Protein AF-A0A527ZAH8-F1 (afdb_monomer_lite)

Foldseek 3Di:
DPPCVVVCPPPPVVLVVLVVVLVPDVVSVQVSCVPPVVNDPPDDPDDLADVVLVCLQEDDDDPLVQQEFEKEWEWDDDDALDKTKIKIWGADPVGFIEIDIEIEDAQPPQVVSCVVVVNPSVVCVVVVVYDHDHHRDDDLVVVLVVVVVSVVRHNYPEYEYACPPCVVVLVVCVVVVHRYDYQHDDCVRVVVVSVVVSCCSVVSRYHD

Secondary structure (DSSP, 8-state):
--TTGGGT-S-HHHHHHHHHHHHH-HHHHHHHHHHHS-------SS-SS-HHHHHTT-----GGGSTTS-EEEEEE--SSSSPEEEEEEEEPTTS-EEEEEEEEEE-TTHHHHHHHHT--HHHHHHTTSSEEESSSS--HHHHHHHHHHHHHHS-EEEEEE-HHHHHHHHHHHHHTT--EEE---SHHHHHHHHHHHHHHHHTT-EE-

Sequence (208 aa):
VNPGLKHGFPNLDGLRSLAKEAEHRPAERHAFKQFNLNIWQAHSRTPLFDMAVYDEGRFEFELSELEDLPCFIGVDLSVNGDLTAVVAAWRHDDGRITVFPWFFVPGDDLRGRADRDGVPYEQWKADGFITAIDGPIIEPEIVEAHIRELCATNNVIEVAFDPHLARTMMQRLHNDGIPAIEMRQGPLTMAPAIGDLERTVNGRKIRH

Structure (mmCIF, N/CA/C/O backbone):
data_AF-A0A527ZAH8-F1
#
_entry.id   AF-A0A527ZAH8-F1
#
loop_
_atom_site.group_PDB
_atom_site.id
_atom_site.type_symbol
_atom_site.label_atom_id
_atom_site.label_alt_id
_atom_site.label_comp_id
_atom_site.label_asym_id
_atom_site.label_entity_id
_atom_site.label_seq_id
_atom_site.pdbx_PDB_ins_code
_atom_site.Cartn_x
_atom_site.Cartn_y
_atom_site.Cartn_z
_atom_site.occupancy
_atom_site.B_iso_or_equiv
_atom_site.auth_seq_id
_atom_site.auth_comp_id
_atom_site.auth_asym_id
_atom_site.auth_atom_id
_atom_site.pdbx_PDB_model_num
ATOM 1 N N . VAL A 1 1 ? 5.794 -15.332 -21.741 1.00 56.38 1 VAL A N 1
ATOM 2 C CA . VAL A 1 1 ? 6.168 -16.497 -22.592 1.00 56.38 1 VAL A CA 1
ATOM 3 C C . VAL A 1 1 ? 7.546 -16.238 -23.184 1.00 56.38 1 VAL A C 1
ATOM 5 O O . VAL A 1 1 ? 7.786 -15.111 -23.594 1.00 56.38 1 VAL A O 1
ATOM 8 N N . ASN A 1 2 ? 8.456 -17.222 -23.188 1.00 65.50 2 ASN A N 1
ATOM 9 C CA . ASN A 1 2 ? 9.817 -17.037 -23.710 1.00 65.50 2 ASN A CA 1
ATOM 10 C C . ASN A 1 2 ? 9.761 -16.583 -25.191 1.00 65.50 2 ASN A C 1
ATOM 12 O O . ASN A 1 2 ? 9.190 -17.302 -26.016 1.00 65.50 2 ASN A O 1
ATOM 16 N N . PRO A 1 3 ? 10.290 -15.393 -25.537 1.00 67.88 3 PRO A N 1
ATOM 17 C CA . PRO A 1 3 ? 10.038 -14.747 -26.828 1.00 67.88 3 PRO A CA 1
ATOM 18 C C . PRO A 1 3 ? 10.627 -15.503 -28.025 1.00 67.88 3 PRO A C 1
ATOM 20 O O . PRO A 1 3 ? 10.181 -15.285 -29.152 1.00 67.88 3 PRO A O 1
ATOM 23 N N . GLY A 1 4 ? 11.576 -16.415 -27.803 1.00 76.69 4 GLY A N 1
ATOM 24 C CA . GLY A 1 4 ? 12.111 -17.277 -28.855 1.00 76.69 4 GLY A CA 1
ATOM 25 C C . GLY A 1 4 ? 11.232 -18.492 -29.184 1.00 76.69 4 GLY A C 1
ATOM 26 O O . GLY A 1 4 ? 11.437 -19.110 -30.229 1.00 76.69 4 GLY A O 1
ATOM 27 N N . LEU A 1 5 ? 10.249 -18.854 -28.343 1.00 78.38 5 LEU A N 1
ATOM 28 C CA . LEU A 1 5 ? 9.466 -20.092 -28.520 1.00 78.38 5 LEU A CA 1
ATOM 29 C C . LEU A 1 5 ? 8.712 -20.115 -29.852 1.00 78.38 5 LEU A C 1
ATOM 31 O O . LEU A 1 5 ? 8.664 -21.144 -30.520 1.00 78.38 5 LEU A O 1
ATOM 35 N N . LYS A 1 6 ? 8.200 -18.957 -30.282 1.00 78.81 6 LYS A N 1
ATOM 36 C CA . LYS A 1 6 ? 7.578 -18.764 -31.605 1.00 78.81 6 LYS A CA 1
ATOM 37 C C . LYS A 1 6 ? 8.535 -19.014 -32.780 1.00 78.81 6 LYS A C 1
ATOM 39 O O . LYS A 1 6 ? 8.087 -19.195 -33.905 1.00 78.81 6 LYS A O 1
ATOM 44 N N . HIS A 1 7 ? 9.839 -19.014 -32.522 1.00 83.75 7 HIS A N 1
ATOM 45 C CA . HIS A 1 7 ? 10.907 -19.264 -33.485 1.00 83.75 7 HIS A CA 1
ATOM 46 C C . HIS A 1 7 ? 11.580 -20.633 -33.267 1.00 83.75 7 HIS A C 1
ATOM 48 O O . HIS A 1 7 ? 12.606 -20.910 -33.880 1.00 83.75 7 HIS A O 1
ATOM 54 N N . GLY A 1 8 ? 11.017 -21.494 -32.406 1.00 82.88 8 GLY A N 1
ATOM 55 C CA . GLY A 1 8 ? 11.547 -22.833 -32.126 1.00 82.88 8 GLY A CA 1
ATOM 56 C C . GLY A 1 8 ? 12.710 -22.877 -31.128 1.00 82.88 8 GLY A C 1
ATOM 57 O O . GLY A 1 8 ? 13.369 -23.911 -31.023 1.00 82.88 8 GLY A O 1
ATOM 58 N N . PHE A 1 9 ? 12.969 -21.789 -30.390 1.00 74.50 9 PHE A N 1
ATOM 59 C CA . PHE A 1 9 ? 14.070 -21.701 -29.426 1.00 74.50 9 PHE A CA 1
ATOM 60 C C . PHE A 1 9 ? 13.630 -21.122 -28.063 1.00 74.50 9 PHE A C 1
ATOM 62 O O . PHE A 1 9 ? 13.113 -20.015 -28.021 1.00 74.50 9 PHE A O 1
ATOM 69 N N . PRO A 1 10 ? 13.885 -21.775 -26.918 1.00 73.25 10 PRO A N 1
ATOM 70 C CA . PRO A 1 10 ? 14.449 -23.111 -26.784 1.00 73.25 10 PRO A CA 1
ATOM 71 C C . PRO A 1 10 ? 13.492 -24.178 -27.333 1.00 73.25 10 PRO A C 1
ATOM 73 O O . PRO A 1 10 ? 12.291 -23.949 -27.469 1.00 73.25 10 PRO A O 1
ATOM 76 N N . ASN A 1 11 ? 14.038 -25.352 -27.651 1.00 88.50 11 ASN A N 1
ATOM 77 C CA . ASN A 1 11 ? 13.248 -26.499 -28.091 1.00 88.50 11 ASN A CA 1
ATOM 78 C C . ASN A 1 11 ? 12.163 -26.829 -27.045 1.00 88.50 11 ASN A 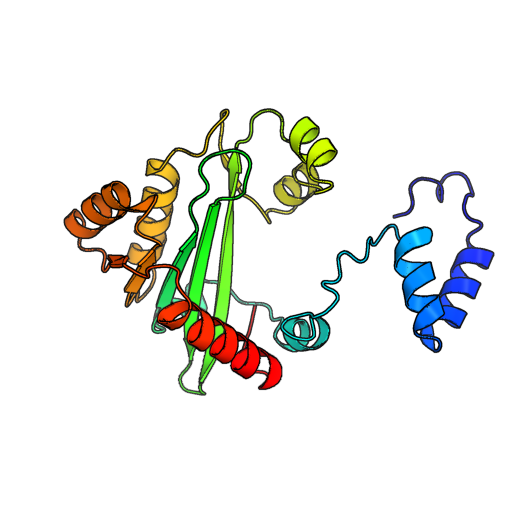C 1
ATOM 80 O O . ASN A 1 11 ? 12.469 -26.995 -25.862 1.00 88.50 11 ASN A O 1
ATOM 84 N N . LEU A 1 12 ? 10.905 -26.936 -27.487 1.00 87.31 12 LEU A N 1
ATOM 85 C CA . LEU A 1 12 ? 9.750 -27.120 -26.604 1.00 87.31 12 LEU A CA 1
ATOM 86 C C . LEU A 1 12 ? 9.779 -28.451 -25.839 1.00 87.31 12 LEU A C 1
ATOM 88 O O . LEU A 1 12 ? 9.405 -28.492 -24.668 1.00 87.31 12 LEU A O 1
ATOM 92 N N . ASP A 1 13 ? 10.233 -29.529 -26.472 1.00 88.94 13 ASP A N 1
ATOM 93 C CA . ASP A 1 13 ? 10.331 -30.840 -25.829 1.00 88.94 13 ASP A CA 1
ATOM 94 C C . ASP A 1 13 ? 11.461 -30.857 -24.797 1.00 88.94 13 ASP A C 1
ATOM 96 O O . ASP A 1 13 ? 11.269 -31.340 -23.682 1.00 88.94 13 ASP A O 1
ATOM 100 N N . GLY A 1 14 ? 12.597 -30.225 -25.110 1.00 86.44 14 GLY A N 1
ATOM 101 C CA . GLY A 1 14 ? 13.674 -30.000 -24.143 1.00 86.44 14 GLY A CA 1
ATOM 102 C C . GLY A 1 14 ? 13.204 -29.177 -22.940 1.00 86.44 14 GLY A C 1
ATOM 103 O O . GLY A 1 14 ? 13.486 -29.528 -21.796 1.00 86.44 14 GLY A O 1
ATOM 104 N N . LEU A 1 15 ? 12.412 -28.130 -23.186 1.00 87.69 15 LEU A N 1
ATOM 105 C CA . LEU A 1 15 ? 11.829 -27.292 -22.138 1.00 87.69 15 LEU A CA 1
ATOM 106 C C . LEU A 1 15 ? 10.871 -28.081 -21.228 1.00 87.69 15 LEU A C 1
ATOM 108 O O . LEU A 1 15 ? 10.901 -27.907 -20.011 1.00 87.69 15 LEU A O 1
ATOM 112 N N . ARG A 1 16 ? 10.045 -28.970 -21.795 1.00 89.06 16 ARG A N 1
ATOM 113 C CA . ARG A 1 16 ? 9.131 -29.846 -21.036 1.00 89.06 16 ARG A CA 1
ATOM 114 C C . ARG A 1 16 ? 9.874 -30.882 -20.197 1.00 89.06 16 ARG A C 1
ATOM 116 O O . ARG A 1 16 ? 9.449 -31.157 -19.078 1.00 89.06 16 ARG A O 1
ATOM 123 N N . SER A 1 17 ? 10.962 -31.444 -20.717 1.00 89.12 17 SER A N 1
ATOM 124 C CA . SER A 1 17 ? 11.811 -32.366 -19.956 1.00 89.12 17 SER A CA 1
ATOM 125 C C . SER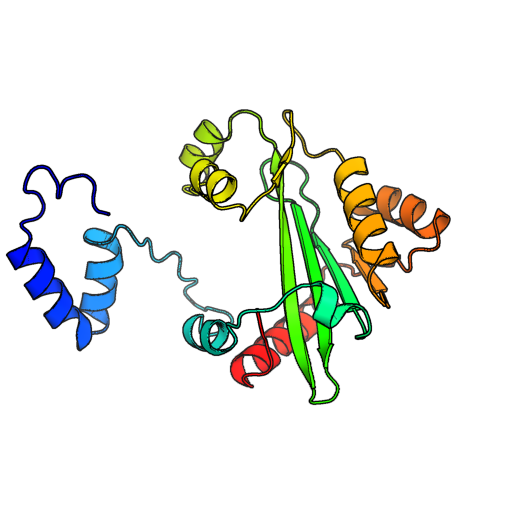 A 1 17 ? 12.454 -31.657 -18.767 1.00 89.12 17 SER A C 1
ATOM 127 O O . SER A 1 17 ? 12.293 -32.113 -17.639 1.00 89.12 17 SER A O 1
ATOM 129 N N . LEU A 1 18 ? 13.056 -30.482 -18.989 1.00 87.06 18 LEU A N 1
ATOM 130 C CA . LEU A 1 18 ? 13.612 -29.655 -17.912 1.00 87.06 18 LEU A CA 1
ATOM 131 C C . LEU A 1 18 ? 12.556 -29.286 -16.856 1.00 87.06 18 LEU A C 1
ATOM 133 O O . LEU A 1 18 ? 12.857 -29.314 -15.667 1.00 87.06 18 LEU A O 1
ATOM 137 N N . ALA A 1 19 ? 11.314 -29.002 -17.265 1.00 87.75 19 ALA A N 1
ATOM 138 C CA . ALA A 1 19 ? 10.218 -28.715 -16.337 1.00 87.75 19 ALA A CA 1
ATOM 139 C C . ALA A 1 19 ? 9.885 -29.909 -15.421 1.00 87.75 19 ALA A C 1
ATOM 141 O O . ALA A 1 19 ? 9.752 -29.728 -14.212 1.00 87.75 19 ALA A O 1
ATOM 142 N N . LYS A 1 20 ? 9.787 -31.125 -15.980 1.00 87.69 20 LYS A N 1
ATOM 143 C CA . LYS A 1 20 ? 9.542 -32.360 -15.206 1.00 87.69 20 LYS A CA 1
ATOM 144 C C . LYS A 1 20 ? 10.690 -32.677 -14.254 1.00 87.69 20 LYS A C 1
ATOM 146 O O . LYS A 1 20 ? 10.481 -33.120 -13.132 1.00 87.69 20 LYS A O 1
ATOM 151 N N . GLU A 1 21 ? 11.918 -32.446 -14.698 1.00 83.25 21 GLU A N 1
ATOM 152 C CA . GLU A 1 21 ? 13.113 -32.670 -13.890 1.00 83.25 21 GLU A CA 1
ATOM 153 C C . GLU A 1 21 ? 13.199 -31.702 -12.699 1.00 83.25 21 GLU A C 1
ATOM 155 O O . GLU A 1 21 ? 13.438 -32.125 -11.562 1.00 83.25 21 GLU A O 1
ATOM 160 N N . ALA A 1 22 ? 12.897 -30.428 -12.954 1.00 84.88 22 ALA A N 1
ATOM 161 C CA . ALA A 1 22 ? 12.784 -29.359 -11.968 1.00 84.88 22 ALA A CA 1
ATOM 162 C C . ALA A 1 22 ? 11.634 -29.551 -10.958 1.00 84.88 22 ALA A C 1
ATOM 164 O O . ALA A 1 22 ? 11.665 -28.977 -9.862 1.00 84.88 22 ALA A O 1
ATOM 165 N N . GLU A 1 23 ? 10.615 -30.345 -11.291 1.00 77.94 23 GLU A N 1
ATOM 166 C CA . GLU A 1 23 ? 9.459 -30.587 -10.422 1.00 77.94 23 GLU A CA 1
ATOM 167 C C . GLU A 1 23 ? 9.874 -31.224 -9.092 1.00 77.94 23 GLU A C 1
ATOM 169 O O . GLU A 1 23 ? 9.407 -30.810 -8.031 1.00 77.94 23 GLU A O 1
ATOM 174 N N . HIS A 1 24 ? 10.830 -32.152 -9.119 1.00 78.12 24 HIS A N 1
ATOM 175 C CA . HIS A 1 24 ? 11.255 -32.902 -7.932 1.00 78.12 24 HIS A CA 1
ATOM 176 C C . HIS A 1 24 ? 12.667 -32.552 -7.442 1.00 78.12 24 HIS A C 1
ATOM 178 O O . HIS A 1 24 ? 13.109 -33.080 -6.423 1.00 78.12 24 HIS A O 1
ATOM 184 N N . ARG A 1 25 ? 13.380 -31.648 -8.130 1.00 75.69 25 ARG A N 1
ATOM 185 C CA . ARG A 1 25 ? 14.762 -31.260 -7.801 1.00 75.69 25 ARG A CA 1
ATOM 186 C C . ARG A 1 25 ? 14.862 -29.756 -7.522 1.00 75.69 25 ARG A C 1
ATOM 188 O O . ARG A 1 25 ? 14.883 -28.971 -8.466 1.00 75.69 25 ARG A O 1
ATOM 195 N N . PRO A 1 26 ? 14.967 -29.322 -6.248 1.00 68.69 26 PRO A N 1
ATOM 196 C CA . PRO A 1 26 ? 14.975 -27.900 -5.888 1.00 68.69 26 PRO A CA 1
ATOM 197 C C . PRO A 1 26 ? 16.043 -27.071 -6.616 1.00 68.69 26 PRO A C 1
ATOM 199 O O . PRO A 1 26 ? 15.729 -26.021 -7.166 1.00 68.69 26 PRO A O 1
ATOM 202 N N . ALA A 1 27 ? 17.283 -27.565 -6.705 1.00 66.94 27 ALA A N 1
ATOM 203 C CA . ALA A 1 27 ? 18.370 -26.874 -7.407 1.00 66.94 27 ALA A CA 1
ATOM 204 C C . ALA A 1 27 ? 18.071 -26.664 -8.905 1.00 66.94 27 ALA A C 1
ATOM 206 O O . ALA A 1 27 ? 18.326 -25.595 -9.457 1.00 66.94 27 ALA A O 1
ATOM 207 N N . GLU A 1 28 ? 17.465 -27.656 -9.555 1.00 77.31 28 GLU A N 1
ATOM 208 C CA . GLU A 1 28 ? 17.093 -27.577 -10.971 1.00 77.31 28 GLU A CA 1
ATOM 209 C C . GLU A 1 28 ? 15.848 -26.730 -11.192 1.00 77.31 28 GLU A C 1
ATOM 211 O O . GLU A 1 28 ? 15.763 -26.011 -12.183 1.00 77.31 28 GLU A O 1
ATOM 216 N N . ARG A 1 29 ? 14.925 -26.717 -10.226 1.00 79.06 29 ARG A N 1
ATOM 217 C CA . ARG A 1 29 ? 13.808 -25.771 -10.193 1.00 79.06 29 ARG A CA 1
ATOM 218 C C . ARG A 1 29 ? 14.298 -24.339 -10.215 1.00 79.06 29 ARG A C 1
ATOM 220 O O . ARG A 1 29 ? 13.729 -23.511 -10.927 1.00 79.06 29 ARG A O 1
ATOM 227 N N . HIS A 1 30 ? 15.356 -24.057 -9.461 1.00 74.50 30 HIS A N 1
ATOM 228 C CA . HIS A 1 30 ? 15.919 -22.723 -9.424 1.00 74.50 30 HIS A CA 1
ATOM 229 C C . HIS A 1 30 ? 16.526 -22.324 -10.779 1.00 74.50 30 HIS A C 1
ATOM 231 O O . HIS A 1 30 ? 16.192 -21.267 -11.322 1.00 74.50 30 HIS A O 1
ATOM 237 N N . ALA A 1 31 ? 17.347 -23.200 -11.357 1.00 77.25 31 ALA A N 1
ATOM 238 C CA . ALA A 1 31 ? 17.937 -22.984 -12.675 1.00 77.25 31 ALA A CA 1
ATOM 239 C C . ALA A 1 31 ? 16.866 -22.836 -13.771 1.00 77.25 31 ALA A C 1
ATOM 241 O O . ALA A 1 31 ? 16.940 -21.919 -14.584 1.00 77.25 31 ALA A O 1
ATOM 242 N N . PHE A 1 32 ? 15.831 -23.678 -13.755 1.00 84.62 32 PHE A N 1
ATOM 243 C CA . PHE A 1 32 ? 14.748 -23.643 -14.736 1.00 84.62 32 PHE A CA 1
ATOM 244 C C . PHE A 1 32 ? 13.945 -22.339 -14.664 1.00 84.62 32 PHE A C 1
ATOM 246 O O . PHE A 1 32 ? 13.696 -21.696 -15.685 1.00 84.62 32 PHE A O 1
ATOM 253 N N . LYS A 1 33 ? 13.589 -21.887 -13.454 1.00 80.19 33 LYS A N 1
ATOM 254 C CA . LYS A 1 33 ? 1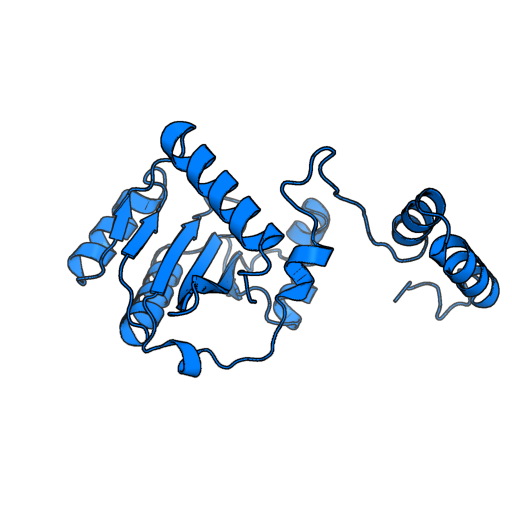2.923 -20.591 -13.263 1.00 80.19 33 LYS A CA 1
ATOM 255 C C . LYS A 1 33 ? 13.758 -19.447 -13.849 1.00 80.19 33 LYS A C 1
ATOM 257 O O . LYS A 1 33 ? 13.237 -18.677 -14.652 1.00 80.19 33 LYS A O 1
ATOM 262 N N . GLN A 1 34 ? 15.049 -19.394 -13.523 1.00 78.25 34 GLN A N 1
ATOM 263 C CA . GLN A 1 34 ? 15.938 -18.312 -13.948 1.00 78.25 34 GLN A CA 1
ATOM 264 C C . GLN A 1 34 ? 16.236 -18.330 -15.452 1.00 78.25 34 GLN A C 1
ATOM 266 O O . GLN A 1 34 ? 16.057 -17.316 -16.121 1.00 78.25 34 GLN A O 1
ATOM 271 N N . PHE A 1 35 ? 16.669 -19.468 -15.997 1.00 79.62 35 PHE A N 1
ATOM 272 C CA . PHE A 1 35 ? 17.202 -19.541 -17.362 1.00 79.62 35 PHE A CA 1
ATOM 273 C C . PHE A 1 35 ? 16.159 -19.873 -18.430 1.00 79.62 35 PHE A C 1
ATOM 275 O O . PHE A 1 35 ? 16.382 -19.594 -19.607 1.00 79.62 35 PHE A O 1
ATOM 282 N N . ASN A 1 36 ? 15.029 -20.475 -18.055 1.00 83.94 36 ASN A N 1
ATOM 283 C CA . ASN A 1 36 ? 14.047 -20.962 -19.024 1.00 83.94 36 ASN A CA 1
ATOM 284 C C . ASN A 1 36 ? 12.725 -20.193 -18.975 1.00 83.94 36 ASN A C 1
ATOM 286 O O . ASN A 1 36 ? 12.090 -20.009 -20.019 1.00 83.94 36 ASN A O 1
ATOM 290 N N . LEU A 1 37 ? 12.329 -19.731 -17.786 1.00 80.19 37 LEU A N 1
ATOM 291 C CA . LEU A 1 37 ? 11.095 -18.970 -17.574 1.00 80.19 37 LEU A CA 1
ATOM 292 C C . LEU A 1 37 ? 11.330 -17.462 -17.415 1.00 80.19 37 LEU A C 1
ATOM 294 O O . LEU A 1 37 ? 10.356 -16.720 -17.327 1.00 80.19 37 LEU A O 1
ATOM 298 N N . ASN A 1 38 ? 12.591 -17.009 -17.421 1.00 66.00 38 ASN A N 1
ATOM 299 C CA . ASN A 1 38 ? 12.993 -15.619 -17.170 1.00 66.00 38 ASN A CA 1
ATOM 300 C C . ASN A 1 38 ? 12.516 -15.088 -15.805 1.00 66.00 38 ASN A C 1
ATOM 302 O O . ASN A 1 38 ? 12.271 -13.896 -15.641 1.00 66.00 38 ASN A O 1
ATOM 306 N N . ILE A 1 39 ? 12.374 -15.980 -14.824 1.00 68.38 39 ILE A N 1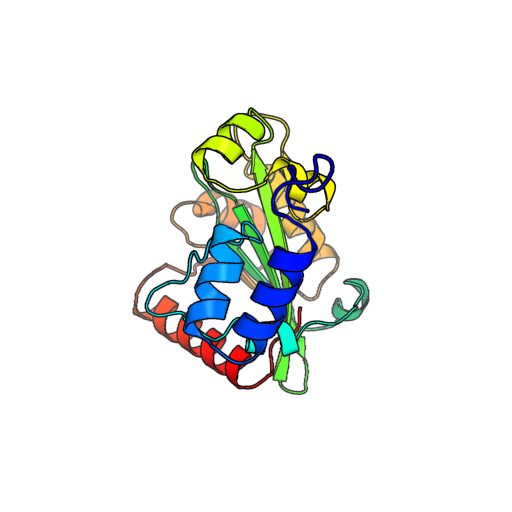
ATOM 307 C CA . ILE A 1 39 ? 12.035 -15.639 -13.444 1.00 68.38 39 ILE A CA 1
ATOM 308 C C . ILE A 1 39 ? 13.352 -15.469 -12.697 1.00 68.38 39 ILE A C 1
ATOM 310 O O . ILE A 1 39 ? 13.931 -16.433 -12.185 1.00 68.38 39 ILE A O 1
ATOM 314 N N . TRP A 1 40 ? 13.841 -14.232 -12.664 1.00 56.62 40 TRP A N 1
ATOM 315 C CA . TRP A 1 40 ? 14.996 -13.875 -11.857 1.00 56.62 40 TRP A CA 1
ATOM 316 C C . TRP A 1 40 ? 14.651 -14.065 -10.395 1.00 56.62 40 TRP A C 1
ATOM 318 O O . TRP A 1 40 ? 13.722 -13.467 -9.857 1.00 56.62 40 TRP A O 1
ATOM 328 N N . GLN A 1 41 ? 15.416 -14.925 -9.745 1.00 60.41 41 GLN A N 1
ATOM 329 C CA . GLN A 1 41 ? 15.282 -15.131 -8.322 1.00 60.41 41 GLN A CA 1
ATOM 330 C C . GLN A 1 41 ? 16.031 -14.030 -7.600 1.00 60.41 41 GLN A C 1
ATOM 332 O O . GLN A 1 41 ? 17.130 -14.227 -7.089 1.00 60.41 41 GLN A O 1
ATOM 337 N N . ALA A 1 42 ? 15.402 -12.861 -7.549 1.00 48.50 42 ALA A N 1
ATOM 338 C CA . ALA A 1 42 ? 15.683 -11.853 -6.543 1.00 48.50 42 ALA A CA 1
ATOM 339 C C . ALA A 1 42 ? 15.188 -12.367 -5.179 1.00 48.50 42 ALA A C 1
ATOM 341 O O . ALA A 1 42 ? 14.318 -11.784 -4.543 1.00 48.50 42 ALA A O 1
ATOM 342 N N . HIS A 1 43 ? 15.685 -13.522 -4.740 1.00 51.78 43 HIS A N 1
ATOM 343 C CA . HIS A 1 43 ? 15.463 -13.961 -3.378 1.00 51.78 43 HIS A CA 1
ATOM 344 C C . HIS A 1 43 ? 16.534 -13.302 -2.523 1.00 51.78 43 HIS A C 1
ATOM 346 O O . HIS A 1 43 ? 17.733 -13.514 -2.719 1.00 51.78 43 HIS A O 1
ATOM 352 N N . SER A 1 44 ? 16.087 -12.504 -1.552 1.00 49.91 44 SER A N 1
ATOM 353 C CA . SER A 1 44 ? 16.885 -12.253 -0.358 1.00 49.91 44 SER A CA 1
ATOM 354 C C . SER A 1 44 ? 17.465 -13.589 0.116 1.00 49.91 44 SER A C 1
ATOM 356 O O . SER A 1 44 ? 16.754 -14.593 0.170 1.00 49.91 44 SER A O 1
ATOM 358 N N . ARG A 1 45 ? 18.752 -13.614 0.482 1.00 52.25 45 ARG A N 1
ATOM 359 C CA . ARG A 1 45 ? 19.379 -14.799 1.101 1.00 52.25 45 ARG A CA 1
ATOM 360 C C . ARG A 1 45 ? 18.687 -15.198 2.411 1.00 52.25 45 ARG A C 1
ATOM 362 O O . ARG A 1 45 ? 18.858 -16.324 2.865 1.00 52.25 45 ARG A O 1
ATOM 369 N N . THR A 1 46 ? 17.917 -14.271 2.976 1.00 63.69 46 THR A N 1
ATOM 370 C CA . THR A 1 46 ? 17.132 -14.420 4.194 1.00 63.69 46 THR A CA 1
ATOM 371 C C . THR A 1 46 ? 15.766 -13.767 3.944 1.00 63.69 46 THR A C 1
ATOM 373 O O . THR A 1 46 ? 15.598 -12.579 4.232 1.00 63.69 46 THR A O 1
ATOM 376 N N . PRO A 1 47 ? 14.819 -14.457 3.282 1.00 72.50 47 PRO A N 1
ATOM 377 C CA . PRO A 1 47 ? 13.474 -13.920 3.090 1.00 72.50 47 PRO A CA 1
ATOM 378 C C . PRO A 1 47 ? 12.775 -13.764 4.446 1.00 72.50 47 PRO A C 1
ATOM 380 O O . PRO A 1 47 ? 13.032 -14.545 5.360 1.00 72.50 47 PRO A O 1
ATOM 383 N N . LEU A 1 48 ? 11.901 -12.761 4.572 1.00 79.81 48 LEU A N 1
ATOM 384 C CA . LEU A 1 48 ? 11.149 -12.524 5.809 1.00 79.81 48 LEU A CA 1
ATOM 385 C C . LEU A 1 48 ? 10.140 -13.653 6.093 1.00 79.81 48 LEU A C 1
ATOM 387 O O . LEU A 1 48 ? 9.958 -14.041 7.236 1.00 79.81 48 LEU A O 1
ATOM 391 N N . PHE A 1 49 ? 9.509 -14.195 5.052 1.00 86.44 49 PHE A N 1
ATOM 392 C CA . PHE A 1 49 ? 8.644 -15.378 5.085 1.00 86.44 49 PHE A CA 1
ATOM 393 C C . PHE A 1 49 ? 8.587 -16.011 3.687 1.00 86.44 49 PHE A C 1
ATOM 395 O O . PHE A 1 49 ? 9.062 -15.427 2.708 1.00 86.44 49 PHE A O 1
ATOM 402 N N . ASP A 1 50 ? 8.029 -17.218 3.584 1.00 85.94 50 ASP A N 1
ATOM 403 C CA . ASP A 1 50 ? 7.824 -17.887 2.296 1.00 85.94 50 ASP A CA 1
ATOM 404 C C . ASP A 1 50 ? 6.654 -17.239 1.537 1.00 85.94 50 ASP A C 1
ATOM 406 O O . ASP A 1 50 ? 5.525 -17.196 2.028 1.00 85.94 50 ASP A O 1
ATOM 410 N N . MET A 1 51 ? 6.912 -16.757 0.319 1.00 86.19 51 MET A N 1
ATOM 411 C CA . MET A 1 51 ? 5.876 -16.168 -0.533 1.00 86.19 51 MET A CA 1
ATOM 412 C C . MET A 1 51 ? 4.804 -17.181 -0.937 1.00 86.19 51 MET A C 1
ATOM 414 O O . MET A 1 51 ? 3.663 -16.788 -1.132 1.00 86.19 51 MET A O 1
ATOM 418 N N . ALA A 1 52 ? 5.117 -18.480 -0.994 1.00 88.00 52 ALA A N 1
ATOM 419 C CA . ALA A 1 52 ? 4.093 -19.497 -1.219 1.00 88.00 52 ALA A CA 1
ATOM 420 C C . ALA A 1 52 ? 3.082 -19.547 -0.062 1.00 88.00 52 ALA A C 1
ATOM 422 O O . ALA A 1 52 ? 1.900 -19.749 -0.307 1.00 88.00 52 ALA A O 1
ATOM 423 N N . VAL A 1 53 ? 3.531 -19.313 1.179 1.00 89.25 53 VAL A N 1
ATOM 424 C CA . VAL A 1 53 ? 2.649 -19.222 2.355 1.00 89.25 53 VAL A CA 1
ATOM 425 C C . VAL A 1 53 ? 1.845 -17.923 2.329 1.00 89.25 53 VAL A C 1
ATOM 427 O O . VAL A 1 53 ? 0.671 -17.929 2.684 1.00 89.25 53 VAL A O 1
ATOM 430 N N . TYR A 1 54 ? 2.444 -16.819 1.874 1.00 92.38 54 TYR A N 1
ATOM 431 C CA . TYR A 1 54 ? 1.715 -15.571 1.629 1.00 92.38 54 TYR A CA 1
ATOM 432 C C . TYR A 1 54 ? 0.606 -15.759 0.579 1.00 92.38 54 TYR A C 1
ATOM 434 O O . TYR A 1 54 ? -0.532 -15.346 0.795 1.00 92.38 54 TYR A O 1
ATOM 442 N N . ASP A 1 55 ? 0.905 -16.445 -0.525 1.00 93.44 55 ASP A N 1
ATOM 443 C CA . ASP A 1 55 ? -0.035 -16.700 -1.621 1.00 93.44 55 ASP A CA 1
ATOM 444 C C . ASP A 1 55 ? -1.181 -17.656 -1.239 1.00 93.44 55 ASP A C 1
ATOM 446 O O . ASP A 1 55 ? -2.225 -17.631 -1.890 1.00 93.44 55 ASP A O 1
ATOM 450 N N . GLU A 1 56 ? -1.058 -18.444 -0.160 1.00 95.00 56 GLU A N 1
ATOM 451 C CA . GLU A 1 56 ? -2.193 -19.203 0.404 1.00 95.00 56 GLU A CA 1
ATOM 452 C C . GLU A 1 56 ? -3.332 -18.281 0.886 1.00 95.00 56 GLU A C 1
ATOM 454 O O . GLU A 1 56 ? -4.477 -18.720 0.987 1.00 95.00 56 GLU A O 1
ATOM 459 N N . GLY A 1 57 ? -3.030 -17.011 1.184 1.00 94.75 57 GLY A N 1
ATOM 460 C CA . GLY A 1 57 ? -4.007 -15.991 1.565 1.00 94.75 57 GLY A CA 1
ATOM 461 C C . GLY A 1 57 ? -4.767 -15.366 0.393 1.00 94.75 57 GLY A C 1
ATOM 462 O O . GLY A 1 57 ? -5.660 -14.553 0.637 1.00 94.75 57 GLY A O 1
ATOM 463 N N . ARG A 1 58 ? -4.430 -15.719 -0.855 1.00 95.19 58 ARG A N 1
ATOM 464 C CA . ARG A 1 58 ? -5.040 -15.113 -2.039 1.00 95.19 58 ARG A CA 1
ATOM 465 C C . ARG A 1 58 ? -6.528 -15.444 -2.135 1.00 95.19 58 ARG A C 1
ATOM 467 O O . ARG A 1 58 ? -6.901 -16.621 -2.105 1.00 95.19 58 ARG A O 1
ATOM 474 N N . PHE A 1 59 ? -7.371 -14.436 -2.328 1.00 93.81 59 PHE A N 1
ATOM 475 C CA . PHE A 1 59 ? -8.804 -14.632 -2.558 1.00 93.81 59 PHE A CA 1
ATOM 476 C C . PHE A 1 59 ? -9.409 -13.521 -3.424 1.00 93.81 59 PHE A C 1
ATOM 478 O O . PHE A 1 59 ? -8.821 -12.462 -3.595 1.00 93.81 59 PHE A O 1
ATOM 485 N N . GLU A 1 60 ? -10.577 -13.780 -4.008 1.00 94.06 60 GLU A N 1
ATOM 486 C CA . GLU A 1 60 ? -11.333 -12.764 -4.747 1.00 94.06 60 GLU A CA 1
ATOM 487 C C . GLU A 1 60 ? -12.260 -12.022 -3.781 1.00 94.06 60 GLU A C 1
ATOM 489 O O . GLU A 1 60 ? -12.959 -12.659 -2.988 1.00 94.06 60 GLU A O 1
ATOM 494 N N . PHE A 1 61 ? -12.247 -10.692 -3.843 1.00 94.25 61 PHE A N 1
ATOM 495 C CA . PHE A 1 61 ? -13.112 -9.817 -3.058 1.00 94.25 61 PHE A CA 1
ATOM 496 C C . PHE A 1 61 ? -13.294 -8.470 -3.744 1.00 94.25 61 PHE A C 1
ATOM 498 O O . PHE A 1 61 ? -12.427 -8.022 -4.495 1.00 94.25 61 PHE A O 1
ATOM 505 N N . GLU A 1 62 ? -14.397 -7.807 -3.417 1.00 95.06 62 GLU A N 1
ATOM 506 C CA . GLU A 1 62 ? -14.613 -6.402 -3.738 1.00 95.06 62 GLU A CA 1
ATOM 507 C C . GLU A 1 62 ? -14.276 -5.534 -2.522 1.00 95.06 62 GLU A C 1
ATOM 509 O O . GLU A 1 62 ? -14.599 -5.877 -1.384 1.00 95.06 62 GLU A O 1
ATOM 514 N N . LEU A 1 63 ? -13.655 -4.374 -2.747 1.00 94.44 63 LEU A N 1
ATOM 515 C CA . LEU A 1 63 ? -13.279 -3.458 -1.660 1.00 94.44 63 LEU A CA 1
ATOM 516 C C . LEU A 1 63 ? -14.488 -3.003 -0.829 1.00 94.44 63 LEU A C 1
ATOM 518 O O . LEU A 1 63 ? -14.364 -2.835 0.382 1.00 94.44 63 LEU A O 1
ATOM 522 N N . SER A 1 64 ? -15.664 -2.889 -1.455 1.00 96.19 64 SER A N 1
ATOM 523 C CA . SER A 1 64 ? -16.910 -2.524 -0.775 1.00 96.19 64 SER A CA 1
ATOM 524 C C . SER A 1 64 ? -17.324 -3.514 0.319 1.00 96.19 64 SER A C 1
ATOM 526 O O . SER A 1 64 ? -18.054 -3.155 1.234 1.00 96.19 64 SER A O 1
ATOM 528 N N . GLU A 1 65 ? -16.862 -4.768 0.257 1.00 96.12 65 GLU A N 1
ATOM 529 C CA . GLU A 1 65 ? -17.141 -5.777 1.292 1.00 96.12 65 GLU A CA 1
ATOM 530 C C . GLU A 1 65 ? -16.374 -5.520 2.598 1.00 96.12 65 GLU A C 1
ATOM 532 O O . GLU A 1 65 ? -16.660 -6.148 3.620 1.00 96.12 65 GLU A O 1
ATOM 537 N N . LEU A 1 66 ? -15.380 -4.628 2.570 1.00 97.50 66 LEU A N 1
ATOM 538 C CA . LEU A 1 66 ? -14.485 -4.355 3.691 1.00 97.50 66 LEU A CA 1
ATOM 539 C C . LEU A 1 66 ? -14.764 -3.006 4.373 1.00 97.50 66 LEU A C 1
ATOM 541 O O . LEU A 1 66 ? -14.204 -2.765 5.440 1.00 97.50 66 LEU A O 1
ATOM 545 N N . GLU A 1 67 ? -15.622 -2.154 3.800 1.00 96.81 67 GLU A N 1
ATOM 546 C CA . GLU A 1 67 ? -15.831 -0.751 4.210 1.00 96.81 67 GLU A CA 1
ATOM 547 C C . GLU A 1 67 ? -16.179 -0.583 5.699 1.00 96.81 67 GLU A C 1
ATOM 549 O O . GLU A 1 67 ? -15.679 0.334 6.356 1.00 96.81 67 GLU A O 1
ATOM 554 N N . ASP A 1 68 ? -16.974 -1.504 6.255 1.00 96.44 68 ASP A N 1
ATOM 555 C CA . ASP A 1 68 ? -17.408 -1.475 7.659 1.00 96.44 68 ASP A CA 1
ATOM 556 C C . ASP A 1 68 ? -16.328 -1.961 8.651 1.00 96.44 68 ASP A C 1
ATOM 558 O O . ASP A 1 68 ? -16.413 -1.705 9.861 1.00 96.44 68 ASP A O 1
ATOM 562 N N . LEU A 1 69 ? -15.303 -2.673 8.172 1.00 98.25 69 LEU A N 1
ATOM 563 C CA . LEU A 1 69 ? -14.260 -3.243 9.024 1.00 98.25 69 LEU A CA 1
ATOM 564 C C . LEU A 1 69 ? -13.256 -2.171 9.468 1.00 98.25 69 LEU A C 1
ATOM 566 O O . LEU A 1 69 ? -12.937 -1.271 8.691 1.00 98.25 69 LEU A O 1
ATOM 570 N N . PRO A 1 70 ? -12.669 -2.291 10.676 1.00 98.50 70 PRO A N 1
ATOM 571 C CA . PRO A 1 70 ? -11.581 -1.415 11.096 1.00 98.50 70 PRO A CA 1
ATOM 572 C C . PRO A 1 70 ? -10.426 -1.445 10.089 1.00 98.50 70 PRO A C 1
ATOM 574 O O . PRO A 1 70 ? -9.777 -2.483 9.910 1.00 98.50 70 PRO A O 1
ATOM 577 N N . CYS A 1 71 ? -10.174 -0.299 9.460 1.00 98.56 71 CYS A N 1
ATOM 578 C CA . CYS A 1 71 ? -9.173 -0.122 8.418 1.00 98.56 71 CYS A CA 1
ATOM 579 C C . CYS A 1 71 ? -7.981 0.685 8.943 1.00 98.56 71 CYS A C 1
ATOM 581 O O . CYS A 1 71 ? -8.140 1.749 9.542 1.00 98.56 71 CYS A O 1
ATOM 583 N N . PHE A 1 72 ? -6.773 0.197 8.679 1.00 98.50 72 PHE A N 1
ATOM 584 C CA . PHE A 1 72 ? -5.514 0.868 8.995 1.00 98.50 72 PHE A CA 1
ATOM 585 C C . PHE A 1 72 ? -4.751 1.094 7.699 1.00 98.50 72 PHE A C 1
ATOM 587 O O . PHE A 1 72 ? -4.620 0.167 6.901 1.00 98.50 72 PHE A O 1
ATOM 594 N N . ILE A 1 73 ? -4.254 2.307 7.479 1.00 98.62 73 ILE A N 1
ATOM 595 C CA . ILE A 1 73 ? -3.553 2.654 6.241 1.00 98.62 73 ILE A CA 1
ATOM 596 C C . ILE A 1 73 ? -2.088 2.942 6.556 1.00 98.62 73 ILE A C 1
ATOM 598 O O . ILE A 1 73 ? -1.785 3.752 7.427 1.00 98.62 73 ILE A O 1
ATOM 602 N N . GLY A 1 74 ? -1.175 2.290 5.842 1.00 97.62 74 GLY A N 1
ATOM 603 C CA . GLY A 1 74 ? 0.249 2.619 5.832 1.00 97.62 74 GLY A CA 1
ATOM 604 C C . GLY A 1 74 ? 0.621 3.324 4.534 1.00 97.62 74 GLY A C 1
ATOM 605 O O . GLY A 1 74 ? 0.204 2.891 3.459 1.00 97.62 74 GLY A O 1
ATOM 606 N N . VAL A 1 75 ? 1.403 4.399 4.627 1.00 97.25 75 VAL A N 1
ATOM 607 C CA . VAL A 1 75 ? 1.852 5.166 3.460 1.00 97.25 75 VAL A CA 1
ATOM 608 C C . VAL A 1 75 ? 3.373 5.252 3.432 1.00 97.25 75 VAL A C 1
ATOM 610 O O . VAL A 1 75 ? 3.998 5.716 4.389 1.00 97.25 75 VAL A O 1
ATOM 613 N N . ASP A 1 76 ? 3.952 4.834 2.310 1.00 94.56 76 ASP A N 1
ATOM 614 C CA . ASP A 1 76 ? 5.380 4.931 2.015 1.00 94.56 76 ASP A CA 1
ATOM 615 C C . ASP A 1 76 ? 5.587 5.883 0.836 1.00 94.56 76 ASP A C 1
ATOM 617 O O . ASP A 1 76 ? 5.200 5.586 -0.295 1.00 94.56 76 ASP A O 1
ATOM 621 N N . LEU A 1 77 ? 6.130 7.067 1.121 1.00 93.56 77 LEU A N 1
ATOM 622 C CA . LEU A 1 77 ? 6.334 8.117 0.126 1.00 93.56 77 LEU A CA 1
ATOM 623 C C . LEU A 1 77 ? 7.712 7.976 -0.517 1.00 93.56 77 LEU A C 1
ATOM 625 O O . LEU A 1 77 ? 8.725 7.866 0.169 1.00 93.56 77 LEU A O 1
ATOM 629 N N . SER A 1 78 ? 7.764 8.096 -1.839 1.00 88.69 78 SER A N 1
ATOM 630 C CA . SER A 1 78 ? 9.021 8.169 -2.585 1.00 88.69 78 SER A CA 1
ATOM 631 C C . SER A 1 78 ? 9.473 9.617 -2.774 1.00 88.69 78 SER A C 1
ATOM 633 O O . SER A 1 78 ? 8.650 10.491 -3.038 1.00 88.69 78 SER A O 1
ATOM 635 N N . VAL A 1 79 ? 10.785 9.870 -2.752 1.00 74.94 79 VAL A N 1
ATOM 636 C CA . VAL A 1 79 ? 11.342 11.185 -3.132 1.00 74.94 79 VAL A CA 1
ATOM 637 C C . VAL A 1 79 ? 11.611 11.263 -4.632 1.00 74.94 79 VAL A C 1
ATOM 639 O O . VAL A 1 79 ? 11.149 12.184 -5.292 1.00 74.94 79 VAL A O 1
ATOM 642 N N . ASN A 1 80 ? 12.385 10.313 -5.168 1.00 70.62 80 ASN A N 1
ATOM 643 C CA . ASN A 1 80 ? 12.821 10.299 -6.561 1.00 70.62 80 ASN A CA 1
ATOM 644 C C . ASN A 1 80 ? 12.977 8.857 -7.041 1.00 70.62 80 ASN A C 1
ATOM 646 O O . ASN A 1 80 ? 13.709 8.089 -6.431 1.00 70.62 80 ASN A O 1
ATOM 650 N N . GLY A 1 81 ? 12.390 8.518 -8.185 1.00 65.75 81 GLY A N 1
ATOM 651 C CA . GLY A 1 81 ? 12.705 7.263 -8.874 1.00 65.75 81 GLY A CA 1
ATOM 652 C C . GLY A 1 81 ? 11.881 6.052 -8.440 1.00 65.75 81 GLY A C 1
ATOM 653 O O . GLY A 1 81 ? 11.504 5.288 -9.325 1.00 65.75 81 GLY A O 1
ATOM 654 N N . ASP A 1 82 ? 11.587 5.942 -7.144 1.00 78.50 82 ASP A N 1
ATOM 655 C CA . ASP A 1 82 ? 10.891 4.808 -6.525 1.00 78.50 82 ASP A CA 1
ATOM 656 C C . ASP A 1 82 ? 9.356 4.923 -6.584 1.00 78.50 82 ASP A C 1
ATOM 658 O O . ASP A 1 82 ? 8.802 5.967 -6.936 1.00 78.50 82 ASP A O 1
ATOM 662 N N . LEU A 1 83 ? 8.672 3.826 -6.245 1.00 90.12 83 LEU A N 1
ATOM 663 C CA . LEU A 1 83 ? 7.218 3.785 -6.095 1.00 90.12 83 LEU A CA 1
ATOM 664 C C . LEU A 1 83 ? 6.791 4.453 -4.785 1.00 90.12 83 LEU A C 1
ATOM 666 O O . LEU A 1 83 ? 7.419 4.248 -3.751 1.00 90.12 83 LEU A O 1
ATOM 670 N N . THR A 1 84 ? 5.674 5.177 -4.818 1.00 95.38 84 THR A N 1
ATOM 671 C CA . THR A 1 84 ? 4.913 5.499 -3.601 1.00 95.38 84 THR A CA 1
ATOM 672 C C . THR A 1 84 ? 3.859 4.422 -3.382 1.00 95.38 84 THR A C 1
ATOM 674 O O . THR A 1 84 ? 3.187 4.021 -4.334 1.00 95.38 84 THR A O 1
ATOM 677 N N . ALA A 1 85 ? 3.693 3.962 -2.145 1.00 96.75 85 ALA A N 1
ATOM 678 C CA . ALA A 1 85 ? 2.704 2.953 -1.784 1.00 96.75 85 ALA A CA 1
ATOM 679 C C . ALA A 1 85 ? 1.706 3.499 -0.759 1.00 96.75 85 ALA A C 1
ATOM 681 O O . ALA A 1 85 ? 2.089 4.114 0.236 1.00 96.75 85 ALA A O 1
ATOM 682 N N . VAL A 1 86 ? 0.427 3.220 -0.983 1.00 98.38 86 VAL A N 1
ATOM 683 C CA . VAL A 1 86 ? -0.643 3.345 0.011 1.00 98.38 86 VAL A CA 1
ATOM 684 C C . VAL A 1 86 ? -1.196 1.943 0.209 1.00 98.38 86 VAL A C 1
ATOM 686 O O . VAL A 1 86 ? -1.616 1.314 -0.754 1.00 98.38 86 VAL A O 1
ATOM 689 N N . VAL A 1 87 ? -1.163 1.414 1.427 1.00 98.38 87 VAL A N 1
ATOM 690 C CA . VAL A 1 87 ? -1.632 0.052 1.715 1.00 98.38 87 VAL A CA 1
ATOM 691 C C . VAL A 1 87 ? -2.686 0.118 2.801 1.00 98.38 87 VAL A C 1
ATOM 693 O O . VAL A 1 87 ? -2.396 0.567 3.909 1.00 98.38 87 VAL A O 1
ATOM 696 N N . ALA A 1 88 ? -3.895 -0.344 2.494 1.00 98.50 88 ALA A N 1
ATOM 697 C CA . ALA A 1 88 ? -4.949 -0.514 3.486 1.00 98.50 88 ALA A CA 1
ATOM 698 C C . ALA A 1 88 ? -4.937 -1.943 4.037 1.00 98.50 88 ALA A C 1
ATOM 700 O O . ALA A 1 88 ? -4.694 -2.906 3.305 1.00 98.50 88 ALA A O 1
ATOM 701 N N . ALA A 1 89 ? -5.196 -2.068 5.335 1.00 98.38 89 ALA A N 1
ATOM 702 C CA . ALA A 1 89 ? -5.299 -3.321 6.059 1.00 98.38 89 ALA A CA 1
ATOM 703 C C . ALA A 1 89 ? -6.588 -3.337 6.893 1.00 98.38 89 ALA A C 1
ATOM 705 O O . ALA A 1 89 ? -6.731 -2.566 7.844 1.00 98.38 89 ALA A O 1
ATOM 706 N N . TRP A 1 90 ? -7.507 -4.243 6.564 1.00 98.56 90 TRP A N 1
ATOM 707 C CA . TRP A 1 90 ? -8.778 -4.421 7.265 1.00 98.56 90 TRP A CA 1
ATOM 708 C C . TRP A 1 90 ? -8.693 -5.592 8.229 1.00 98.56 90 TRP A C 1
ATOM 710 O O . TRP A 1 90 ? -8.372 -6.722 7.840 1.00 98.56 90 TRP A O 1
ATOM 720 N N . ARG A 1 91 ? -9.001 -5.326 9.498 1.00 98.12 91 ARG A N 1
ATOM 721 C CA . ARG A 1 91 ? -8.973 -6.329 10.563 1.00 98.12 91 ARG A CA 1
ATOM 722 C C . ARG A 1 91 ? -10.337 -7.000 10.707 1.00 98.12 91 ARG A C 1
ATOM 724 O O . ARG A 1 91 ? -11.332 -6.338 10.974 1.00 98.12 91 ARG A O 1
ATOM 731 N N . HIS A 1 92 ? -10.350 -8.325 10.619 1.00 97.44 92 HIS A N 1
ATOM 732 C CA . HIS A 1 92 ? -11.544 -9.153 10.798 1.00 97.44 92 HIS A CA 1
ATOM 733 C C . HIS A 1 92 ? -11.685 -9.615 12.250 1.00 97.44 92 HIS A C 1
ATOM 735 O O . HIS A 1 92 ? -10.697 -9.712 12.986 1.00 97.44 92 HIS A O 1
ATOM 741 N N . ASP A 1 93 ? -12.908 -9.956 12.655 1.00 96.44 93 ASP A N 1
ATOM 742 C CA . ASP A 1 93 ? -13.212 -10.418 14.019 1.00 96.44 93 ASP A CA 1
ATOM 743 C C . ASP A 1 93 ? -12.506 -11.732 14.383 1.00 96.44 93 ASP A C 1
ATOM 745 O O . ASP A 1 93 ? -12.141 -11.953 15.539 1.00 96.44 93 ASP A O 1
ATOM 749 N N . ASP A 1 94 ? -12.249 -12.591 13.392 1.00 95.12 94 ASP A N 1
ATOM 750 C CA . ASP A 1 94 ? -11.502 -13.845 13.555 1.00 95.12 94 ASP A CA 1
ATOM 751 C C . ASP A 1 94 ? -9.974 -13.639 13.640 1.00 95.12 94 ASP A C 1
ATOM 753 O O . ASP A 1 94 ? -9.203 -14.594 13.793 1.00 95.12 94 ASP A O 1
ATOM 757 N N . GLY A 1 95 ? -9.523 -12.384 13.568 1.00 93.81 95 GLY A N 1
ATOM 758 C CA . GLY A 1 95 ? -8.121 -11.994 13.624 1.00 93.81 95 GLY A CA 1
ATOM 759 C C . GLY A 1 95 ? -7.368 -12.146 12.304 1.00 93.81 95 GLY A C 1
ATOM 760 O O . GLY A 1 95 ? -6.142 -12.000 12.316 1.00 93.81 95 GLY A O 1
ATOM 761 N N . ARG A 1 96 ? -8.049 -12.441 11.188 1.00 97.00 96 ARG A N 1
ATOM 762 C CA . ARG A 1 96 ? -7.463 -12.300 9.849 1.00 97.00 96 ARG A CA 1
ATOM 763 C C . ARG A 1 96 ? -7.328 -10.830 9.470 1.00 97.00 96 ARG A C 1
ATOM 765 O O . ARG A 1 96 ? -8.048 -9.969 9.977 1.00 97.00 96 ARG A O 1
ATOM 772 N N . ILE A 1 97 ? -6.415 -10.559 8.549 1.00 98.00 97 ILE A N 1
ATOM 773 C CA . ILE A 1 97 ? -6.153 -9.226 8.015 1.00 98.00 97 ILE A CA 1
ATOM 774 C C . ILE A 1 97 ? -6.215 -9.323 6.497 1.00 98.00 97 ILE A C 1
ATOM 776 O O . ILE A 1 97 ? -5.443 -10.078 5.909 1.00 98.00 97 ILE A O 1
ATOM 780 N N . THR A 1 98 ? -7.133 -8.587 5.877 1.00 98.44 98 THR A N 1
ATOM 781 C CA . THR A 1 98 ? -7.123 -8.398 4.420 1.00 98.44 98 THR A CA 1
ATOM 782 C C . THR A 1 98 ? -6.294 -7.167 4.107 1.00 98.44 98 THR A C 1
ATOM 784 O O . THR A 1 98 ? -6.464 -6.157 4.785 1.00 98.44 98 THR A O 1
ATOM 787 N N . VAL A 1 99 ? -5.408 -7.237 3.118 1.00 97.94 99 VAL A N 1
ATOM 788 C CA . VAL A 1 99 ? -4.609 -6.098 2.663 1.00 97.94 99 VAL A CA 1
ATOM 789 C C . VAL A 1 99 ? -4.889 -5.799 1.199 1.00 97.94 99 VAL A C 1
ATOM 791 O O . VAL A 1 99 ? -5.105 -6.715 0.411 1.00 97.94 99 VAL A O 1
ATOM 794 N N . PHE A 1 100 ? -4.857 -4.521 0.835 1.00 97.88 100 PHE A N 1
ATOM 795 C CA . PHE A 1 100 ? -4.904 -4.092 -0.558 1.00 97.88 100 PHE A CA 1
ATOM 796 C C . PHE A 1 100 ? -3.922 -2.929 -0.764 1.00 97.88 100 PHE A C 1
ATOM 798 O O . PHE A 1 100 ? -4.039 -1.908 -0.076 1.00 97.88 100 PHE A O 1
ATOM 805 N N . PRO A 1 101 ? -2.923 -3.082 -1.651 1.00 97.38 101 PRO A N 1
ATOM 806 C CA . PRO A 1 101 ? -1.978 -2.023 -1.959 1.00 97.38 101 PRO A CA 1
ATOM 807 C C . PRO A 1 101 ? -2.372 -1.233 -3.216 1.00 97.38 101 PRO A C 1
ATOM 809 O O . PRO A 1 101 ? -2.769 -1.799 -4.232 1.00 97.38 101 PRO A O 1
ATOM 812 N N . TRP A 1 102 ? -2.140 0.075 -3.176 1.00 98.06 102 TRP A N 1
ATOM 813 C CA . TRP A 1 102 ? -2.106 0.961 -4.335 1.00 98.06 102 TRP A CA 1
ATOM 814 C C . TRP A 1 102 ? -0.696 1.513 -4.501 1.00 98.06 102 TRP A C 1
ATOM 816 O O . TRP A 1 102 ? -0.094 2.026 -3.556 1.00 98.06 102 TRP A O 1
ATOM 826 N N . PHE A 1 103 ? -0.176 1.424 -5.721 1.00 96.94 103 PHE A N 1
ATOM 827 C CA . PHE A 1 103 ? 1.170 1.870 -6.055 1.00 96.94 103 PHE A CA 1
ATOM 828 C C . PHE A 1 103 ? 1.121 3.000 -7.072 1.00 96.94 103 PHE A C 1
ATOM 830 O O . PHE A 1 103 ? 0.403 2.920 -8.068 1.00 96.94 103 PHE A O 1
ATOM 837 N N . PHE A 1 104 ? 1.933 4.023 -6.849 1.00 95.88 104 PHE A N 1
ATOM 838 C CA . PHE A 1 104 ? 2.047 5.192 -7.706 1.00 95.88 104 PHE A CA 1
ATOM 839 C C . PHE A 1 104 ? 3.465 5.281 -8.252 1.00 95.88 104 PHE A C 1
ATOM 841 O O . PHE A 1 104 ? 4.436 5.077 -7.520 1.00 95.88 104 PHE A O 1
ATOM 848 N N . VAL A 1 105 ? 3.584 5.594 -9.538 1.00 93.94 105 VAL A N 1
ATOM 849 C CA . VAL A 1 105 ? 4.867 5.760 -10.229 1.00 93.94 105 VAL A CA 1
ATOM 850 C C . VAL A 1 105 ? 4.818 7.010 -11.106 1.00 93.94 105 VAL A C 1
ATOM 852 O O . VAL A 1 105 ? 3.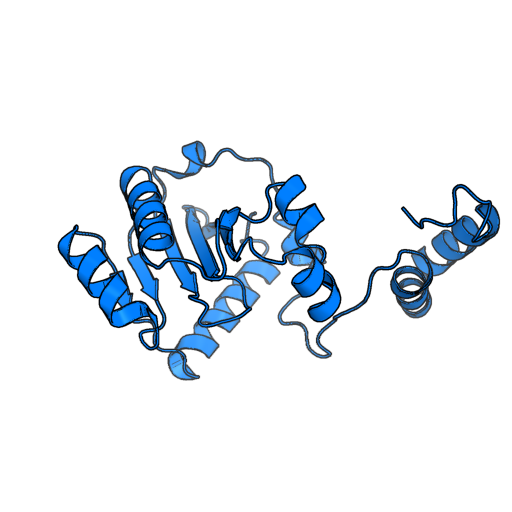771 7.268 -11.700 1.00 93.94 105 VAL A O 1
ATOM 855 N N . PRO A 1 106 ? 5.911 7.777 -11.262 1.00 92.12 106 PRO A N 1
ATOM 856 C CA . PRO A 1 106 ? 5.961 8.796 -12.303 1.00 92.12 106 PRO A CA 1
ATOM 857 C C . PRO A 1 106 ? 5.827 8.163 -13.694 1.00 92.12 106 PRO A C 1
ATOM 859 O O . PRO A 1 106 ? 6.493 7.172 -14.001 1.00 92.12 106 PRO A O 1
ATOM 862 N N . GLY A 1 107 ? 4.971 8.735 -14.531 1.00 89.50 107 GLY A N 1
ATOM 863 C CA . GLY A 1 107 ? 4.630 8.235 -15.860 1.00 89.50 107 GLY A CA 1
ATOM 864 C C . GLY A 1 107 ? 5.642 8.606 -16.940 1.00 89.50 107 GLY A C 1
ATOM 865 O O . GLY A 1 107 ? 5.703 7.924 -17.968 1.00 89.50 107 GLY A O 1
ATOM 866 N N . ASP A 1 108 ? 6.466 9.631 -16.713 1.00 89.00 108 ASP A N 1
ATOM 867 C CA . ASP A 1 108 ? 7.545 9.967 -17.639 1.00 89.00 108 ASP A CA 1
ATOM 868 C C . ASP A 1 108 ? 8.632 8.884 -17.637 1.00 89.00 108 ASP A C 1
ATOM 870 O O . ASP A 1 108 ? 9.151 8.464 -16.594 1.00 89.00 108 ASP A O 1
ATOM 874 N N . ASP A 1 109 ? 9.002 8.476 -18.853 1.00 85.31 109 ASP A N 1
ATOM 875 C CA . ASP A 1 109 ? 10.051 7.497 -19.144 1.00 85.31 109 ASP A CA 1
ATOM 876 C C . ASP A 1 109 ? 9.890 6.156 -18.397 1.00 85.31 109 ASP A C 1
ATOM 878 O O . ASP A 1 109 ? 10.861 5.556 -17.934 1.00 85.31 109 ASP A O 1
ATOM 882 N N . LEU A 1 110 ? 8.654 5.640 -18.296 1.00 86.81 110 LEU A N 1
ATOM 883 C CA . LEU A 1 110 ? 8.389 4.313 -17.707 1.00 86.81 110 LEU A CA 1
ATOM 884 C C . LEU A 1 110 ? 9.242 3.204 -18.327 1.00 86.81 110 LEU A C 1
ATOM 886 O O . LEU A 1 110 ? 9.656 2.286 -17.622 1.00 86.81 110 LEU A O 1
ATOM 890 N N . ARG A 1 111 ? 9.528 3.299 -19.628 1.00 85.88 111 ARG A N 1
ATOM 891 C CA . ARG A 1 111 ? 10.385 2.344 -20.329 1.00 85.88 111 ARG A CA 1
ATOM 892 C C . ARG A 1 111 ? 11.844 2.448 -19.886 1.00 85.88 111 ARG A C 1
ATOM 894 O O . ARG A 1 111 ? 12.429 1.428 -19.536 1.00 85.88 111 ARG A O 1
ATOM 901 N N . GLY A 1 112 ? 12.423 3.651 -19.845 1.00 86.00 112 GLY A N 1
ATOM 902 C CA . GLY A 1 112 ? 13.784 3.837 -19.339 1.00 86.00 112 GLY A CA 1
ATOM 903 C C . GLY A 1 112 ? 13.921 3.413 -17.874 1.00 86.00 112 GLY A C 1
ATOM 904 O O . GLY A 1 112 ? 14.924 2.806 -17.495 1.00 86.00 112 GLY A O 1
ATOM 905 N N . ARG A 1 113 ? 12.881 3.634 -17.059 1.00 85.38 113 ARG A N 1
ATOM 906 C CA . ARG A 1 113 ? 12.798 3.114 -15.682 1.00 85.38 113 ARG A CA 1
ATOM 907 C C . ARG A 1 113 ? 12.739 1.592 -15.644 1.00 85.38 113 ARG A C 1
ATOM 909 O O . ARG A 1 113 ? 13.451 0.992 -14.847 1.00 85.38 113 ARG A O 1
ATOM 916 N N . ALA A 1 114 ? 11.938 0.972 -16.508 1.00 84.94 114 ALA A N 1
ATOM 917 C CA . ALA A 1 114 ? 11.833 -0.480 -16.584 1.00 84.94 114 ALA A CA 1
ATOM 918 C C . ALA A 1 114 ? 13.179 -1.128 -16.936 1.00 84.94 114 ALA A C 1
ATOM 920 O O . ALA A 1 114 ? 13.582 -2.103 -16.299 1.00 84.94 114 ALA A O 1
ATOM 921 N N . ASP A 1 115 ? 13.906 -0.537 -17.887 1.00 83.31 115 ASP A N 1
ATOM 922 C CA . ASP A 1 115 ? 15.243 -0.986 -18.283 1.00 83.31 115 ASP A CA 1
ATOM 923 C C . ASP A 1 115 ? 16.274 -0.805 -17.152 1.00 83.31 115 ASP A C 1
ATOM 925 O O . ASP A 1 115 ? 17.128 -1.670 -16.948 1.00 83.31 115 ASP A O 1
ATOM 929 N N . ARG A 1 116 ? 16.192 0.301 -16.398 1.00 84.38 116 ARG A N 1
ATOM 930 C CA . ARG A 1 116 ? 17.094 0.607 -15.274 1.00 84.38 116 ARG A CA 1
ATOM 931 C C . ARG A 1 116 ? 16.851 -0.293 -14.063 1.00 84.38 116 ARG A C 1
ATOM 933 O O . ARG A 1 116 ? 17.810 -0.808 -13.491 1.00 84.38 116 ARG A O 1
ATOM 940 N N . ASP A 1 117 ? 15.592 -0.452 -13.669 1.00 82.94 117 ASP A N 1
ATOM 941 C CA . ASP A 1 117 ? 15.207 -1.132 -12.427 1.00 82.94 117 ASP A CA 1
ATOM 942 C C . ASP A 1 117 ? 15.032 -2.645 -12.642 1.00 82.94 117 ASP A C 1
ATOM 944 O O . ASP A 1 117 ? 14.975 -3.414 -11.683 1.00 82.94 117 ASP A O 1
ATOM 948 N N . GLY A 1 118 ? 14.954 -3.095 -13.901 1.00 81.31 118 GLY A N 1
ATOM 949 C CA . GLY A 1 118 ? 14.647 -4.485 -14.244 1.00 81.31 118 GLY A CA 1
ATOM 950 C C . GLY A 1 118 ? 13.207 -4.876 -13.900 1.00 81.31 118 GLY A C 1
ATOM 951 O O . GLY A 1 118 ? 12.913 -6.057 -13.710 1.00 81.31 118 GLY A O 1
ATOM 952 N N . VAL A 1 119 ? 12.316 -3.886 -13.801 1.00 83.75 119 VAL A N 1
ATOM 953 C CA . VAL A 1 119 ? 10.920 -4.030 -13.373 1.00 83.75 119 VAL A CA 1
ATOM 954 C C . VAL A 1 119 ? 9.995 -3.744 -14.557 1.00 83.75 119 VAL A C 1
ATOM 956 O O . VAL A 1 119 ? 10.156 -2.720 -15.214 1.00 83.75 119 VAL A O 1
ATOM 959 N N . PRO A 1 120 ? 8.997 -4.593 -14.858 1.00 88.56 120 PRO A N 1
ATOM 960 C CA . PRO A 1 120 ? 8.154 -4.418 -16.037 1.00 88.56 120 PRO A CA 1
ATOM 961 C C . PRO A 1 120 ? 7.029 -3.390 -15.800 1.00 88.56 120 PRO A C 1
ATOM 963 O O . PRO A 1 120 ? 5.849 -3.729 -15.890 1.00 88.56 120 PRO A O 1
ATOM 966 N N . TYR A 1 121 ? 7.372 -2.127 -15.518 1.00 88.44 121 TYR A N 1
ATOM 967 C CA . TYR A 1 121 ? 6.392 -1.083 -15.177 1.00 88.44 121 TYR A CA 1
ATOM 968 C C . TYR A 1 121 ? 5.320 -0.870 -16.255 1.00 88.44 121 TYR A C 1
ATOM 970 O O . TYR A 1 121 ? 4.156 -0.665 -15.925 1.00 88.44 121 TYR A O 1
ATOM 978 N N . GLU A 1 122 ? 5.675 -0.957 -17.542 1.00 90.56 122 GLU A N 1
ATOM 979 C CA . GLU A 1 122 ? 4.697 -0.840 -18.637 1.00 90.56 122 GLU A CA 1
ATOM 980 C C . GLU A 1 122 ? 3.633 -1.946 -18.571 1.00 90.56 122 GLU A C 1
ATOM 982 O O . GLU A 1 122 ? 2.448 -1.679 -18.767 1.00 90.56 122 GLU A O 1
ATOM 987 N N . GLN A 1 123 ? 4.045 -3.174 -18.239 1.00 88.38 123 GLN A N 1
ATOM 988 C CA . GLN A 1 123 ? 3.131 -4.301 -18.071 1.00 88.38 123 GLN A CA 1
ATOM 989 C C . GLN A 1 123 ? 2.283 -4.130 -16.811 1.00 88.38 123 GLN A C 1
ATOM 991 O O . GLN A 1 123 ? 1.074 -4.301 -16.870 1.00 88.38 123 GLN A O 1
ATOM 996 N N . TRP A 1 124 ? 2.886 -3.730 -15.690 1.00 92.94 124 TRP A N 1
ATOM 997 C CA . TRP A 1 124 ? 2.151 -3.476 -14.448 1.00 92.94 124 TRP A CA 1
ATOM 998 C C . TRP A 1 124 ? 1.111 -2.369 -14.595 1.00 92.94 124 TRP A C 1
ATOM 1000 O O . TRP A 1 124 ? 0.021 -2.485 -14.044 1.00 92.94 124 TRP A O 1
ATOM 1010 N N . LYS A 1 125 ? 1.412 -1.324 -15.374 1.00 92.81 125 LYS A N 1
ATOM 1011 C CA . LYS A 1 125 ? 0.434 -0.291 -15.725 1.00 92.81 125 LYS A CA 1
ATOM 1012 C C . LYS A 1 125 ? -0.706 -0.883 -16.557 1.00 92.81 125 LYS A C 1
ATOM 1014 O O . LYS A 1 125 ? -1.865 -0.600 -16.279 1.00 92.81 125 LYS A O 1
ATOM 1019 N N . ALA A 1 126 ? -0.385 -1.688 -17.572 1.00 90.88 126 ALA A N 1
ATOM 1020 C CA . ALA A 1 126 ? -1.387 -2.316 -18.435 1.00 90.88 126 ALA A CA 1
ATOM 1021 C C . ALA A 1 126 ? -2.292 -3.307 -17.678 1.00 90.88 126 ALA A C 1
ATOM 1023 O O . ALA A 1 126 ? -3.481 -3.387 -17.976 1.00 90.88 126 ALA A O 1
ATOM 1024 N N . ASP A 1 127 ? -1.739 -4.008 -16.688 1.00 91.19 127 ASP A N 1
ATOM 1025 C CA . ASP A 1 127 ? -2.451 -4.964 -15.832 1.00 91.19 127 ASP A CA 1
ATOM 1026 C C . ASP A 1 127 ? -3.189 -4.292 -14.659 1.00 91.19 127 ASP A C 1
ATOM 1028 O O . ASP A 1 127 ? -3.907 -4.963 -13.921 1.00 91.19 127 ASP A O 1
ATOM 1032 N N . GLY A 1 128 ? -3.023 -2.978 -14.473 1.00 92.00 128 GLY A N 1
ATOM 1033 C CA . GLY A 1 128 ? -3.658 -2.221 -13.391 1.00 92.00 128 GLY A CA 1
ATOM 1034 C C . GLY A 1 128 ? -3.014 -2.401 -12.011 1.00 92.00 128 GLY A C 1
ATOM 1035 O O . GLY A 1 128 ? -3.619 -2.029 -11.013 1.00 92.00 128 GLY A O 1
ATOM 1036 N N . PHE A 1 129 ? -1.795 -2.944 -11.928 1.00 91.25 129 PHE A N 1
ATOM 1037 C CA . PHE A 1 129 ? -1.062 -3.105 -10.664 1.00 91.25 129 PHE A CA 1
ATOM 1038 C C . PHE A 1 129 ? -0.431 -1.808 -10.154 1.00 91.25 129 PHE A C 1
ATOM 1040 O O . PHE A 1 129 ? -0.141 -1.697 -8.966 1.00 91.25 129 PHE A O 1
ATOM 1047 N N . ILE A 1 130 ? -0.183 -0.839 -11.039 1.00 94.88 130 ILE A N 1
ATOM 1048 C CA . ILE A 1 130 ? 0.364 0.470 -10.672 1.00 94.88 130 ILE A CA 1
ATOM 1049 C C . ILE A 1 130 ? -0.393 1.594 -11.378 1.00 94.88 130 ILE A C 1
ATOM 1051 O O . ILE A 1 130 ? -0.785 1.474 -12.542 1.00 94.88 130 ILE A O 1
ATOM 1055 N N . THR A 1 131 ? -0.503 2.726 -10.696 1.00 95.38 131 THR A N 1
ATOM 1056 C CA . THR A 1 131 ? -1.021 3.981 -11.233 1.00 95.38 131 THR A CA 1
ATOM 1057 C C . THR A 1 131 ? 0.150 4.842 -11.693 1.00 95.38 131 THR A C 1
ATOM 1059 O O . THR A 1 131 ? 0.937 5.338 -10.886 1.00 95.38 131 THR A O 1
ATOM 1062 N N . ALA A 1 132 ? 0.282 5.022 -13.006 1.00 93.88 132 ALA A N 1
ATOM 1063 C CA . ALA A 1 132 ? 1.260 5.947 -13.568 1.00 93.88 132 ALA A CA 1
ATOM 1064 C C . ALA A 1 132 ? 0.712 7.377 -13.545 1.00 93.88 132 ALA A C 1
ATOM 1066 O O . ALA A 1 132 ? -0.311 7.645 -14.174 1.00 93.88 132 ALA A O 1
ATOM 1067 N N . ILE A 1 133 ? 1.405 8.265 -12.839 1.00 93.56 133 ILE A N 1
ATOM 1068 C CA . ILE A 1 133 ? 1.076 9.684 -12.711 1.00 93.56 133 ILE A CA 1
ATOM 1069 C C . ILE A 1 133 ? 1.630 10.454 -13.901 1.00 93.56 133 ILE A C 1
ATOM 1071 O O . ILE A 1 133 ? 2.780 10.259 -14.276 1.00 93.56 133 ILE A O 1
ATOM 1075 N N . ASP A 1 134 ? 0.831 11.326 -14.504 1.00 90.62 134 ASP A N 1
ATOM 1076 C CA . ASP A 1 134 ? 1.295 12.134 -15.627 1.00 90.62 134 ASP A CA 1
ATOM 1077 C C . ASP A 1 134 ? 2.398 13.101 -15.173 1.00 90.62 134 ASP A C 1
ATOM 1079 O O . ASP A 1 134 ? 2.152 14.008 -14.384 1.00 90.62 134 ASP A O 1
ATOM 1083 N N . GLY A 1 135 ? 3.611 12.921 -15.704 1.00 89.56 135 GLY A N 1
ATOM 1084 C CA . GLY A 1 135 ? 4.764 13.769 -15.416 1.00 89.56 135 GLY A CA 1
ATOM 1085 C C . GLY A 1 135 ? 5.959 13.045 -14.776 1.00 89.56 135 GLY A C 1
ATOM 1086 O O . GLY A 1 135 ? 5.983 11.814 -14.638 1.00 89.56 135 GLY A O 1
ATOM 1087 N N . PRO A 1 136 ? 7.006 13.812 -14.411 1.00 88.69 136 PRO A N 1
ATOM 1088 C CA . PRO A 1 136 ? 8.292 13.272 -13.969 1.00 88.69 136 PRO A CA 1
ATOM 1089 C C . PRO A 1 136 ? 8.354 12.927 -12.478 1.00 88.69 136 PRO A C 1
ATOM 1091 O O . PRO A 1 136 ? 9.299 12.250 -12.053 1.00 88.69 136 PRO A O 1
ATOM 1094 N N . ILE A 1 137 ? 7.371 13.375 -11.695 1.00 89.75 137 ILE A N 1
ATOM 1095 C CA . ILE A 1 137 ? 7.277 13.190 -10.244 1.00 89.75 137 ILE A CA 1
ATOM 1096 C C . ILE A 1 137 ? 5.868 12.734 -9.853 1.00 89.75 137 ILE A C 1
ATOM 1098 O O . ILE A 1 137 ? 4.949 12.813 -10.656 1.00 89.75 137 ILE A O 1
ATOM 1102 N N . ILE A 1 138 ? 5.716 12.242 -8.623 1.00 91.69 138 ILE A N 1
ATOM 1103 C CA . ILE A 1 138 ? 4.406 11.990 -8.014 1.00 91.69 138 ILE A CA 1
ATOM 1104 C C . ILE A 1 138 ? 4.067 13.219 -7.174 1.00 91.69 138 ILE A C 1
ATOM 1106 O O . ILE A 1 138 ? 4.742 13.485 -6.175 1.00 91.69 138 ILE A O 1
ATOM 1110 N N . GLU A 1 139 ? 3.048 13.978 -7.568 1.00 90.88 139 GLU A N 1
ATOM 1111 C CA . GLU A 1 139 ? 2.569 15.103 -6.771 1.00 90.88 139 GLU A CA 1
ATOM 1112 C C . GLU A 1 139 ? 1.957 14.599 -5.450 1.00 90.88 139 GLU A C 1
ATOM 1114 O O . GLU A 1 139 ? 1.059 13.748 -5.475 1.00 90.88 139 GLU A O 1
ATOM 1119 N N . PRO A 1 140 ? 2.379 15.130 -4.284 1.00 91.75 140 PRO A N 1
ATOM 1120 C CA . PRO A 1 140 ? 1.815 14.749 -2.988 1.00 91.75 140 PRO A CA 1
ATOM 1121 C C . PRO A 1 140 ? 0.289 14.872 -2.933 1.00 91.75 140 PRO A C 1
ATOM 1123 O O . PRO A 1 140 ? -0.376 14.047 -2.312 1.00 91.75 140 PRO A O 1
ATOM 1126 N N . GLU A 1 141 ? -0.277 15.866 -3.616 1.00 94.00 141 GLU A N 1
ATOM 1127 C CA . GLU A 1 141 ? -1.714 16.128 -3.672 1.00 94.00 141 GLU A CA 1
ATOM 1128 C C . GLU A 1 141 ? -2.517 14.964 -4.274 1.00 94.00 141 GLU A C 1
ATOM 1130 O O . GLU A 1 141 ? -3.658 14.748 -3.864 1.00 94.00 141 GLU A O 1
ATOM 1135 N N . ILE A 1 142 ? -1.934 14.189 -5.197 1.00 95.00 142 ILE A N 1
ATOM 1136 C CA . ILE A 1 142 ? -2.586 13.004 -5.780 1.00 95.00 142 ILE A CA 1
ATOM 1137 C C . ILE A 1 142 ? -2.706 11.901 -4.728 1.00 95.00 142 ILE A C 1
ATOM 1139 O O . ILE A 1 142 ? -3.766 11.295 -4.569 1.00 95.00 142 ILE A O 1
ATOM 1143 N N . VAL A 1 143 ? -1.635 11.683 -3.966 1.00 96.56 143 VAL A N 1
ATOM 1144 C CA . VAL A 1 143 ? -1.610 10.705 -2.872 1.00 96.56 143 VAL A CA 1
ATOM 1145 C C . VAL A 1 143 ? -2.564 11.141 -1.757 1.00 96.56 143 VAL A C 1
ATOM 1147 O O . VAL A 1 143 ? -3.335 10.329 -1.252 1.00 96.56 143 VAL A O 1
ATOM 1150 N N . GLU A 1 144 ? -2.583 12.433 -1.410 1.00 97.31 144 GLU A N 1
ATOM 1151 C CA . GLU A 1 144 ? -3.538 12.976 -0.440 1.00 97.31 144 GLU A CA 1
ATOM 1152 C C . GLU A 1 144 ? -4.993 12.787 -0.888 1.00 97.31 144 GLU A C 1
ATOM 1154 O O . GLU A 1 144 ? -5.838 12.416 -0.075 1.00 97.31 144 GLU A O 1
ATOM 1159 N N . ALA A 1 145 ? -5.306 13.060 -2.160 1.00 97.88 145 ALA A N 1
ATOM 1160 C CA . ALA A 1 145 ? -6.649 12.872 -2.707 1.00 97.88 145 ALA A CA 1
ATOM 1161 C C . ALA A 1 145 ? -7.087 11.406 -2.607 1.00 97.88 145 ALA A C 1
ATOM 1163 O O . ALA A 1 145 ? -8.176 11.131 -2.107 1.00 97.88 145 ALA A O 1
ATOM 1164 N N . HIS A 1 146 ? -6.203 10.474 -2.966 1.00 98.12 146 HIS A N 1
ATOM 1165 C CA . HIS A 1 146 ? -6.477 9.047 -2.837 1.00 98.12 146 HIS A CA 1
ATOM 1166 C C . HIS A 1 146 ? -6.725 8.626 -1.379 1.00 98.12 146 HIS A C 1
ATOM 1168 O O . HIS A 1 146 ? -7.679 7.912 -1.081 1.00 98.12 146 HIS A O 1
ATOM 1174 N N . ILE A 1 147 ? -5.922 9.124 -0.434 1.00 98.38 147 ILE A N 1
ATOM 1175 C CA . ILE A 1 147 ? -6.125 8.847 0.997 1.00 98.38 147 ILE A CA 1
ATOM 1176 C C . ILE A 1 147 ? -7.473 9.400 1.483 1.00 98.38 147 ILE A C 1
ATOM 1178 O O . ILE A 1 147 ? -8.163 8.727 2.251 1.00 98.38 147 ILE A O 1
ATOM 1182 N N . ARG A 1 148 ? -7.879 10.593 1.027 1.00 98.31 148 ARG A N 1
ATOM 1183 C CA . ARG A 1 148 ? -9.201 11.164 1.342 1.00 98.31 148 ARG A CA 1
ATOM 1184 C C . ARG A 1 148 ? -10.338 10.289 0.815 1.00 98.31 148 ARG A C 1
ATOM 1186 O O . ARG A 1 148 ? -11.304 10.083 1.540 1.00 98.31 148 ARG A O 1
ATOM 1193 N N . GLU A 1 149 ? -10.220 9.754 -0.398 1.00 97.88 149 GLU A N 1
ATOM 1194 C CA . GLU A 1 149 ? -11.211 8.831 -0.974 1.00 97.88 149 GLU A CA 1
ATOM 1195 C C . GLU A 1 149 ? -11.342 7.543 -0.149 1.00 97.88 149 GLU A C 1
ATOM 1197 O O . GLU A 1 149 ? -12.458 7.122 0.168 1.00 97.88 149 GLU A O 1
ATOM 1202 N N . LEU A 1 150 ? -10.215 6.960 0.277 1.00 98.06 150 LEU A N 1
ATOM 1203 C CA . LEU A 1 150 ? -10.217 5.789 1.160 1.00 98.06 150 LEU A CA 1
ATOM 1204 C C . LEU A 1 150 ? -10.885 6.100 2.505 1.00 98.06 150 LEU A C 1
ATOM 1206 O O . LEU A 1 150 ? -11.720 5.325 2.966 1.00 98.06 150 LEU A O 1
ATOM 1210 N N . CYS A 1 151 ? -10.578 7.252 3.107 1.00 97.88 151 CYS A N 1
ATOM 1211 C CA . CYS A 1 151 ? -11.183 7.679 4.373 1.00 97.88 151 CYS A CA 1
ATOM 1212 C C . CYS A 1 151 ? -12.671 8.042 4.248 1.00 97.88 151 CYS A C 1
ATOM 1214 O O . CYS A 1 151 ? -13.391 7.988 5.240 1.00 97.88 151 CYS A O 1
ATOM 1216 N N . ALA A 1 152 ? -13.140 8.426 3.058 1.00 97.31 152 ALA A N 1
ATOM 1217 C CA . ALA A 1 152 ? -14.547 8.741 2.817 1.00 97.31 152 ALA A CA 1
ATOM 1218 C C . ALA A 1 152 ? -15.426 7.485 2.696 1.00 97.31 152 ALA A C 1
ATOM 1220 O O . ALA A 1 152 ? -16.638 7.571 2.888 1.00 97.31 152 ALA A O 1
ATOM 1221 N N . THR A 1 153 ? -14.824 6.347 2.349 1.00 96.56 153 THR A N 1
ATOM 1222 C CA . THR A 1 153 ? -15.518 5.084 2.053 1.00 96.56 153 THR A CA 1
ATOM 1223 C C . THR A 1 153 ? -15.317 4.025 3.133 1.00 96.56 153 THR A C 1
ATOM 1225 O O . THR A 1 153 ? -16.214 3.229 3.369 1.00 96.56 153 THR A O 1
ATOM 1228 N N . ASN A 1 154 ? -14.176 4.028 3.824 1.00 97.88 154 ASN A N 1
ATOM 1229 C CA . ASN A 1 154 ? -13.823 3.002 4.802 1.00 97.88 154 ASN A CA 1
ATOM 1230 C C . ASN A 1 154 ? -13.855 3.537 6.237 1.00 97.88 154 ASN A C 1
ATOM 1232 O O . ASN A 1 154 ? -13.571 4.709 6.496 1.00 97.88 154 ASN A O 1
ATOM 1236 N N . ASN A 1 155 ? -14.085 2.638 7.195 1.00 97.56 155 ASN A N 1
ATOM 1237 C CA . ASN A 1 155 ? -13.909 2.889 8.625 1.00 97.56 155 ASN A CA 1
ATOM 1238 C C . ASN A 1 155 ? -12.414 2.967 9.006 1.00 97.56 155 ASN A C 1
ATOM 1240 O O . ASN A 1 155 ? -11.849 2.062 9.632 1.00 97.56 155 ASN A O 1
ATOM 1244 N N . VAL A 1 156 ? -11.748 4.042 8.572 1.00 98.44 156 VAL A N 1
ATOM 1245 C CA . VAL A 1 156 ? -10.316 4.271 8.804 1.00 98.44 156 VAL A CA 1
ATOM 1246 C C . VAL A 1 156 ? -10.064 4.711 10.243 1.00 98.44 156 VAL A C 1
ATOM 1248 O O . VAL A 1 156 ? -10.534 5.757 10.686 1.00 98.44 156 VAL A O 1
ATOM 1251 N N . ILE A 1 157 ? -9.268 3.917 10.957 1.00 98.44 157 ILE A N 1
ATOM 1252 C CA . ILE A 1 157 ? -8.880 4.170 12.346 1.00 98.44 157 ILE A CA 1
ATOM 1253 C C . ILE A 1 157 ? -7.648 5.073 12.402 1.00 98.44 157 ILE A C 1
ATOM 1255 O O . ILE A 1 157 ? -7.643 6.058 13.135 1.00 98.44 157 ILE A O 1
ATOM 1259 N N . GLU A 1 158 ? -6.618 4.756 11.615 1.00 97.88 158 GLU A N 1
ATOM 1260 C CA . GLU A 1 158 ? -5.341 5.475 11.583 1.00 97.88 158 GLU A CA 1
ATOM 1261 C C . GLU A 1 158 ? -4.712 5.418 10.184 1.00 97.88 158 GLU A C 1
ATOM 1263 O O . GLU A 1 158 ? -4.819 4.410 9.477 1.00 97.88 158 GLU A O 1
ATOM 1268 N N . VAL A 1 159 ? -4.008 6.494 9.817 1.00 98.44 159 VAL A N 1
ATOM 1269 C CA . VAL A 1 159 ? -3.160 6.570 8.618 1.00 98.44 159 VAL A CA 1
ATOM 1270 C C . VAL A 1 159 ? -1.724 6.864 9.051 1.00 98.44 159 VAL A C 1
ATOM 1272 O O . VAL A 1 159 ? -1.419 7.966 9.506 1.00 98.44 159 VAL A O 1
ATOM 1275 N N . ALA A 1 160 ? -0.837 5.881 8.944 1.00 97.19 160 ALA A N 1
ATOM 1276 C CA . ALA A 1 160 ? 0.534 5.958 9.429 1.00 97.19 160 ALA A CA 1
ATOM 1277 C C . ALA A 1 160 ? 1.524 6.348 8.325 1.00 97.19 160 ALA A C 1
ATOM 1279 O O . ALA A 1 160 ? 1.510 5.782 7.231 1.00 97.19 160 ALA A O 1
ATOM 1280 N N . PHE A 1 161 ? 2.429 7.273 8.65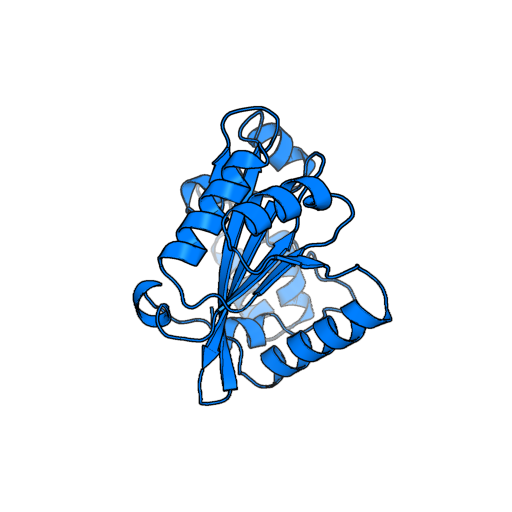4 1.00 96.19 161 PHE A N 1
ATOM 1281 C CA . PHE A 1 161 ? 3.479 7.758 7.755 1.00 96.19 161 PHE A CA 1
ATOM 1282 C C . PHE A 1 161 ? 4.847 7.782 8.434 1.00 96.19 161 PHE A C 1
ATOM 1284 O O . PHE A 1 161 ? 4.945 8.090 9.626 1.00 96.19 161 PHE A O 1
ATOM 1291 N N . ASP A 1 162 ? 5.919 7.613 7.657 1.00 91.25 162 ASP A N 1
ATOM 1292 C CA . ASP A 1 162 ? 7.236 8.086 8.089 1.00 91.25 162 ASP A CA 1
ATOM 1293 C C . ASP A 1 162 ? 7.308 9.629 8.008 1.00 91.25 162 ASP A C 1
ATOM 1295 O O . ASP A 1 162 ? 7.091 10.220 6.943 1.00 91.25 162 ASP A O 1
ATOM 1299 N N . PRO A 1 163 ? 7.630 10.334 9.110 1.00 88.00 163 PRO A N 1
ATOM 1300 C CA . PRO A 1 163 ? 7.585 11.792 9.136 1.00 88.00 163 PRO A CA 1
ATOM 1301 C C . PRO A 1 163 ? 8.687 12.483 8.322 1.00 88.00 163 PRO A C 1
ATOM 1303 O O . PRO A 1 163 ? 8.668 13.713 8.244 1.00 88.00 163 PRO A O 1
ATOM 1306 N N . HIS A 1 164 ? 9.676 11.778 7.759 1.00 83.44 164 HIS A N 1
ATOM 1307 C CA . HIS A 1 164 ? 10.739 12.445 7.000 1.00 83.44 164 HIS A CA 1
ATOM 1308 C C . HIS A 1 164 ? 10.191 13.149 5.752 1.00 83.44 164 HIS A C 1
ATOM 1310 O O . HIS A 1 164 ? 10.554 14.295 5.485 1.00 83.44 164 HIS A O 1
ATOM 1316 N N . LEU A 1 165 ? 9.271 12.492 5.042 1.00 80.19 165 LEU A N 1
ATOM 1317 C CA . LEU A 1 165 ? 8.704 12.975 3.779 1.00 80.19 165 LEU A CA 1
ATOM 1318 C C . LEU A 1 165 ? 7.264 13.472 3.916 1.00 80.19 165 LEU A C 1
ATOM 1320 O O . LEU A 1 165 ? 6.794 14.244 3.085 1.00 80.19 165 LEU A O 1
ATOM 1324 N N . ALA A 1 166 ? 6.569 13.073 4.983 1.00 87.31 166 ALA A N 1
ATOM 1325 C CA . ALA A 1 166 ? 5.127 13.250 5.083 1.00 87.31 166 ALA A CA 1
ATOM 1326 C C . ALA A 1 166 ? 4.667 14.441 5.938 1.00 87.31 166 ALA A C 1
ATOM 1328 O O . ALA A 1 166 ? 3.474 14.704 5.979 1.00 87.31 166 ALA A O 1
ATOM 1329 N N . ARG A 1 167 ? 5.548 15.197 6.614 1.00 90.06 167 ARG A N 1
ATOM 1330 C CA . ARG A 1 167 ? 5.129 16.248 7.581 1.00 90.06 167 ARG A CA 1
ATOM 1331 C C . ARG A 1 167 ? 4.062 17.209 7.054 1.00 90.06 167 ARG A C 1
ATOM 1333 O O . ARG A 1 167 ? 3.061 17.444 7.726 1.00 90.06 167 ARG A O 1
ATOM 1340 N N . THR A 1 168 ? 4.276 17.771 5.866 1.00 92.31 168 THR A N 1
ATOM 1341 C CA . THR A 1 168 ? 3.324 18.712 5.257 1.00 92.31 168 THR A CA 1
ATOM 1342 C C . THR A 1 168 ? 2.026 18.013 4.861 1.00 92.31 168 THR A C 1
ATOM 1344 O O . THR A 1 168 ? 0.949 18.542 5.128 1.00 92.31 168 THR A O 1
ATOM 1347 N N . MET A 1 169 ? 2.128 16.814 4.283 1.00 95.06 169 MET A N 1
ATOM 1348 C CA . MET A 1 169 ? 0.987 15.978 3.907 1.00 95.06 169 MET A CA 1
ATOM 1349 C C . MET A 1 169 ? 0.125 15.636 5.129 1.00 95.06 169 MET A C 1
ATOM 1351 O O . MET A 1 169 ? -1.073 15.894 5.141 1.00 95.06 169 MET A O 1
ATOM 1355 N N . MET A 1 170 ? 0.746 15.146 6.201 1.00 95.44 170 MET A N 1
ATOM 1356 C CA . MET A 1 170 ? 0.083 14.812 7.459 1.00 95.44 170 MET A CA 1
ATOM 1357 C C . MET A 1 170 ? -0.640 16.013 8.060 1.00 95.44 170 MET A C 1
ATOM 1359 O O . MET A 1 170 ? -1.762 15.867 8.531 1.00 95.44 170 MET A O 1
ATOM 1363 N N . GLN A 1 171 ? -0.035 17.206 8.026 1.00 95.12 171 GLN A N 1
ATOM 1364 C CA . GLN A 1 171 ? -0.691 18.415 8.524 1.00 95.12 171 GLN A CA 1
ATOM 1365 C C . GLN A 1 171 ? -1.951 18.751 7.716 1.00 95.12 171 GLN A C 1
ATOM 1367 O O . GLN A 1 171 ? -2.971 19.111 8.301 1.00 95.12 171 GLN A O 1
ATOM 1372 N N . ARG A 1 172 ? -1.896 18.633 6.384 1.00 96.75 172 ARG A N 1
ATOM 1373 C CA . ARG A 1 172 ? -3.057 18.864 5.511 1.00 96.75 172 ARG A CA 1
ATOM 1374 C C . ARG A 1 172 ? -4.159 17.838 5.769 1.00 96.75 172 ARG A C 1
ATOM 1376 O O . ARG A 1 172 ? -5.287 18.238 6.017 1.00 96.75 172 ARG A O 1
ATOM 1383 N N . LEU A 1 173 ? -3.816 16.550 5.813 1.00 97.06 173 LEU A N 1
ATOM 1384 C CA . LEU A 1 173 ? -4.762 15.473 6.122 1.00 97.06 173 LEU A CA 1
ATOM 1385 C C . LEU A 1 173 ? -5.389 15.648 7.515 1.00 97.06 173 LEU A C 1
ATOM 1387 O O . LEU A 1 173 ? -6.596 15.497 7.674 1.00 97.06 173 LEU A O 1
ATOM 1391 N N . HIS A 1 174 ? -4.599 16.044 8.514 1.00 95.88 174 HIS A N 1
ATOM 1392 C CA . HIS A 1 174 ? -5.104 16.328 9.856 1.00 95.88 174 HIS A CA 1
ATOM 1393 C C . HIS A 1 174 ? -6.106 17.492 9.874 1.00 95.88 174 HIS A C 1
ATOM 1395 O O . HIS A 1 174 ? -7.126 17.409 10.556 1.00 95.88 174 HIS A O 1
ATOM 1401 N N . ASN A 1 175 ? -5.855 18.557 9.102 1.00 96.81 175 ASN A N 1
ATOM 1402 C CA . ASN A 1 175 ? -6.798 19.673 8.967 1.00 96.81 175 ASN A CA 1
ATOM 1403 C C . ASN A 1 175 ? -8.133 19.240 8.336 1.00 96.81 175 ASN A C 1
ATOM 1405 O O . ASN A 1 175 ? -9.161 19.849 8.628 1.00 96.81 175 ASN A O 1
ATOM 1409 N N . ASP A 1 176 ? -8.117 18.183 7.522 1.00 96.81 176 ASP A N 1
ATOM 1410 C CA . ASP A 1 176 ? -9.310 17.582 6.917 1.00 96.81 176 ASP A CA 1
ATOM 1411 C C . ASP A 1 176 ? -10.011 16.571 7.851 1.00 96.81 176 ASP A C 1
ATOM 1413 O O . ASP A 1 176 ? -11.008 15.960 7.471 1.00 96.81 176 ASP A O 1
ATOM 1417 N N . GLY A 1 177 ? -9.514 16.386 9.081 1.00 96.81 177 GLY A N 1
ATOM 1418 C CA . GLY A 1 177 ? -10.071 15.456 10.068 1.00 96.81 177 GLY A CA 1
ATOM 1419 C C . GLY A 1 177 ? -9.613 14.003 9.911 1.00 96.81 177 GLY A C 1
ATOM 1420 O O . GLY A 1 177 ? -10.132 13.132 10.607 1.00 96.81 177 GLY A O 1
ATOM 1421 N N . ILE A 1 178 ? -8.641 13.726 9.036 1.00 97.56 178 ILE A N 1
ATOM 1422 C CA . ILE A 1 178 ? -8.093 12.377 8.842 1.00 97.56 178 ILE A CA 1
ATOM 1423 C C . ILE A 1 178 ? -7.148 12.029 10.007 1.00 97.56 178 ILE A C 1
ATOM 1425 O O . ILE A 1 178 ? -6.303 12.857 10.375 1.00 97.56 178 ILE A O 1
ATOM 1429 N N . PRO A 1 179 ? -7.234 10.811 10.583 1.00 96.75 179 PRO A N 1
ATOM 1430 C CA . PRO A 1 179 ? -6.417 10.381 11.720 1.00 96.75 179 PRO A CA 1
ATOM 1431 C C . PRO A 1 179 ? -4.977 10.022 11.297 1.00 96.75 179 PRO A C 1
ATOM 1433 O O . PRO A 1 179 ? -4.532 8.882 11.418 1.00 96.75 179 PRO A O 1
ATOM 1436 N N . ALA A 1 180 ? -4.237 10.999 10.770 1.00 97.12 180 ALA A N 1
ATOM 1437 C CA . ALA A 1 180 ? -2.846 10.828 10.362 1.00 97.12 180 ALA A CA 1
ATOM 1438 C C . ALA A 1 180 ? -1.904 10.779 11.580 1.00 97.12 180 ALA A C 1
ATOM 1440 O O . ALA A 1 180 ? -1.901 11.696 12.406 1.00 97.12 180 ALA A O 1
ATOM 1441 N N . ILE A 1 181 ? -1.070 9.738 11.670 1.00 96.19 181 ILE A N 1
ATOM 1442 C CA . ILE A 1 181 ? -0.129 9.507 12.776 1.00 96.19 181 ILE A CA 1
ATOM 1443 C C . ILE A 1 181 ? 1.313 9.333 12.284 1.00 96.19 181 ILE A C 1
ATOM 1445 O O . ILE A 1 181 ? 1.571 8.882 11.167 1.00 96.19 181 ILE A O 1
ATOM 1449 N N . GLU A 1 182 ? 2.278 9.694 13.135 1.00 95.31 182 GLU A N 1
ATOM 1450 C CA . GLU A 1 182 ? 3.701 9.478 12.851 1.00 95.31 182 GLU A CA 1
ATOM 1451 C C . GLU A 1 182 ? 4.109 8.050 13.238 1.00 95.31 182 GLU A C 1
ATOM 1453 O O . GLU A 1 182 ? 4.041 7.672 14.408 1.00 95.31 182 GLU A O 1
ATOM 1458 N N . MET A 1 183 ? 4.656 7.300 12.285 1.00 93.25 183 MET A N 1
ATOM 1459 C CA . MET A 1 183 ? 5.377 6.051 12.517 1.00 93.25 183 MET A CA 1
ATOM 1460 C C . MET A 1 183 ? 6.838 6.237 12.104 1.00 93.25 183 MET A C 1
ATOM 1462 O O . MET A 1 183 ? 7.231 5.985 10.970 1.00 93.25 183 MET A O 1
ATOM 1466 N N . ARG A 1 184 ? 7.671 6.699 13.043 1.00 92.62 184 ARG A N 1
ATOM 1467 C CA . ARG A 1 184 ? 9.109 6.885 12.786 1.00 92.62 184 ARG A CA 1
ATOM 1468 C C . ARG A 1 184 ? 9.766 5.560 12.455 1.00 92.62 184 ARG A C 1
ATOM 1470 O O . ARG A 1 184 ? 9.677 4.629 13.256 1.00 92.62 184 ARG A O 1
ATOM 1477 N N . GLN A 1 185 ? 10.498 5.508 11.351 1.00 87.44 185 GLN A N 1
ATOM 1478 C CA . GLN A 1 185 ? 11.291 4.333 11.019 1.00 87.44 185 GLN A CA 1
ATOM 1479 C C . GLN A 1 185 ? 12.482 4.195 11.981 1.00 87.44 185 GLN A C 1
ATOM 1481 O O . GLN A 1 185 ? 13.344 5.067 12.090 1.00 87.44 185 GLN A O 1
ATOM 1486 N N . GLY A 1 186 ? 12.526 3.085 12.716 1.00 91.00 186 GLY A N 1
ATOM 1487 C CA . GLY A 1 186 ? 13.630 2.748 13.609 1.00 91.00 186 GLY A CA 1
ATOM 1488 C C . GLY A 1 186 ? 13.486 1.342 14.192 1.00 91.00 186 GLY A C 1
ATOM 1489 O O . GLY A 1 186 ? 12.413 0.751 14.101 1.00 91.00 186 GLY A O 1
ATOM 1490 N N . PRO A 1 187 ? 14.530 0.775 14.824 1.00 89.25 187 PRO A N 1
ATOM 1491 C CA . PRO A 1 187 ? 14.483 -0.603 15.317 1.00 89.25 187 PRO A CA 1
ATOM 1492 C C . PRO A 1 187 ? 13.323 -0.878 16.282 1.00 89.25 187 PRO A C 1
ATOM 1494 O O . PRO A 1 187 ? 12.734 -1.949 16.241 1.00 89.25 187 PRO A O 1
ATOM 1497 N N . LEU A 1 188 ? 12.963 0.096 17.122 1.00 92.62 188 LEU A N 1
ATOM 1498 C CA . LEU A 1 188 ? 11.902 -0.056 18.123 1.00 92.62 188 LEU A CA 1
ATOM 1499 C C . LEU A 1 188 ? 10.488 -0.110 17.529 1.00 92.62 188 LEU A C 1
ATOM 1501 O O . LEU A 1 188 ? 9.602 -0.680 18.154 1.00 92.62 188 LEU A O 1
ATOM 1505 N N . THR A 1 189 ? 10.275 0.474 16.352 1.00 92.25 189 THR A N 1
ATOM 1506 C CA . THR A 1 189 ? 8.976 0.511 15.662 1.00 92.25 189 THR A CA 1
ATOM 1507 C C . THR A 1 189 ? 8.914 -0.526 14.545 1.00 92.25 189 THR A C 1
ATOM 1509 O O . THR A 1 189 ? 7.922 -1.236 14.409 1.00 92.25 189 THR A O 1
ATOM 1512 N N . MET A 1 190 ? 10.000 -0.679 13.787 1.00 92.94 190 MET A N 1
ATOM 1513 C CA . MET A 1 190 ? 10.062 -1.579 12.637 1.00 92.94 190 MET A CA 1
ATOM 1514 C C . MET A 1 190 ? 10.243 -3.040 13.037 1.00 92.94 190 MET A C 1
ATOM 1516 O O . MET A 1 190 ? 9.602 -3.896 12.441 1.00 92.94 190 MET A O 1
ATOM 1520 N N . ALA A 1 191 ? 11.068 -3.363 14.041 1.00 91.56 191 ALA A N 1
ATOM 1521 C CA . ALA A 1 191 ? 11.248 -4.757 14.454 1.00 91.56 191 ALA A CA 1
ATOM 1522 C C . ALA A 1 191 ? 9.938 -5.436 14.909 1.00 91.56 191 ALA A C 1
ATOM 1524 O O . ALA A 1 191 ? 9.681 -6.550 14.447 1.00 91.56 191 ALA A O 1
ATOM 1525 N N . PRO A 1 192 ? 9.086 -4.816 15.758 1.00 93.81 192 PRO A N 1
ATOM 1526 C CA . PRO A 1 192 ? 7.799 -5.418 16.091 1.00 93.81 192 PRO A CA 1
ATOM 1527 C C . PRO A 1 192 ? 6.865 -5.494 14.879 1.00 93.81 192 PRO A C 1
ATOM 1529 O O . PRO A 1 192 ? 6.288 -6.554 14.670 1.00 93.81 192 PRO A O 1
ATOM 1532 N N . ALA A 1 193 ? 6.787 -4.451 14.040 1.00 93.31 193 ALA A N 1
ATOM 1533 C CA . ALA A 1 193 ? 5.940 -4.454 12.842 1.00 93.31 193 ALA A CA 1
ATOM 1534 C C . ALA A 1 193 ? 6.320 -5.573 11.851 1.00 93.31 193 ALA A C 1
ATOM 1536 O O . ALA A 1 193 ? 5.461 -6.312 11.373 1.00 93.31 193 ALA A O 1
ATOM 1537 N N . ILE A 1 194 ? 7.621 -5.750 11.601 1.00 92.19 194 ILE A N 1
ATOM 1538 C CA . ILE A 1 194 ? 8.168 -6.827 10.766 1.00 92.19 194 ILE A CA 1
ATOM 1539 C C . ILE A 1 194 ? 7.842 -8.197 11.374 1.00 92.19 194 ILE A C 1
ATOM 1541 O O . ILE A 1 194 ? 7.366 -9.087 10.670 1.00 92.19 194 ILE A O 1
ATOM 1545 N N . GLY A 1 195 ? 8.057 -8.363 12.683 1.00 92.38 195 GLY A N 1
ATOM 1546 C CA . GLY A 1 195 ? 7.751 -9.615 13.376 1.00 92.38 195 GLY A CA 1
ATOM 1547 C C . GLY A 1 195 ? 6.253 -9.940 13.416 1.00 92.38 195 GLY A C 1
ATOM 1548 O O . GLY A 1 195 ? 5.883 -11.114 13.380 1.00 92.38 195 GLY A O 1
ATOM 1549 N N . ASP A 1 196 ? 5.381 -8.932 13.485 1.00 94.44 196 ASP A N 1
ATOM 1550 C CA . ASP A 1 196 ? 3.927 -9.106 13.399 1.00 94.44 196 ASP A CA 1
ATOM 1551 C C . ASP A 1 196 ? 3.485 -9.511 11.995 1.00 94.44 196 ASP A C 1
ATOM 1553 O O . ASP A 1 196 ? 2.668 -10.428 11.859 1.00 94.44 196 ASP A O 1
ATOM 1557 N N . LEU A 1 197 ? 4.058 -8.903 10.953 1.00 94.62 197 LEU A N 1
ATOM 1558 C CA . LEU A 1 197 ? 3.802 -9.313 9.575 1.00 94.62 197 LEU A CA 1
ATOM 1559 C C . LEU A 1 197 ? 4.228 -10.772 9.354 1.00 94.62 197 LEU A C 1
ATOM 1561 O O . LEU A 1 197 ? 3.426 -11.578 8.885 1.00 94.62 197 LEU A O 1
ATOM 1565 N N . GLU A 1 198 ? 5.437 -11.146 9.781 1.00 94.12 198 GLU A N 1
ATOM 1566 C CA . GLU A 1 198 ? 5.932 -12.525 9.688 1.00 94.12 198 GLU A CA 1
ATOM 1567 C C . GLU A 1 198 ? 5.011 -13.524 10.413 1.00 94.12 198 GLU A C 1
ATOM 1569 O O . GLU A 1 198 ? 4.641 -14.558 9.848 1.00 94.12 198 GLU A O 1
ATOM 1574 N N . ARG A 1 199 ? 4.573 -13.211 11.642 1.00 93.88 199 ARG A N 1
ATOM 1575 C CA . ARG A 1 199 ? 3.611 -14.048 12.386 1.00 93.88 199 ARG A CA 1
ATOM 1576 C C . ARG A 1 199 ? 2.263 -14.160 11.682 1.00 93.88 199 ARG A C 1
ATOM 1578 O O . ARG A 1 199 ? 1.662 -15.235 11.696 1.00 93.88 199 ARG A O 1
ATOM 1585 N N . THR A 1 200 ? 1.780 -13.071 11.094 1.00 95.81 200 THR A N 1
ATOM 1586 C CA . THR A 1 200 ? 0.484 -13.024 10.404 1.00 95.81 200 THR A CA 1
ATOM 1587 C C . THR A 1 200 ? 0.506 -13.895 9.152 1.00 95.81 200 THR A C 1
ATOM 1589 O O . THR A 1 200 ? -0.416 -14.691 8.947 1.00 95.81 200 THR A O 1
ATOM 1592 N N . VAL A 1 201 ? 1.580 -13.814 8.363 1.00 94.88 201 VAL A N 1
ATOM 1593 C CA . VAL A 1 201 ? 1.761 -14.648 7.168 1.00 94.88 201 VAL A CA 1
ATOM 1594 C C . VAL A 1 201 ? 1.912 -16.118 7.550 1.00 94.88 201 VAL A C 1
ATOM 1596 O O . VAL A 1 201 ? 1.111 -16.949 7.126 1.00 94.88 201 VAL A O 1
ATOM 1599 N N . ASN A 1 202 ? 2.862 -16.450 8.430 1.00 92.62 202 ASN A N 1
ATOM 1600 C CA . ASN A 1 202 ? 3.107 -17.840 8.835 1.00 92.62 202 ASN A CA 1
ATOM 1601 C C . ASN A 1 202 ? 1.897 -18.475 9.545 1.00 92.62 202 ASN A C 1
ATOM 1603 O O . ASN A 1 202 ? 1.670 -19.684 9.455 1.00 92.62 202 ASN A O 1
ATOM 1607 N N . GLY A 1 203 ? 1.094 -17.655 10.227 1.00 95.25 203 GLY A N 1
ATOM 1608 C CA . GLY A 1 203 ? -0.159 -18.052 10.860 1.00 95.25 203 GLY A CA 1
ATOM 1609 C C . GLY A 1 203 ? -1.348 -18.206 9.908 1.00 95.25 203 GLY A C 1
ATOM 1610 O O . GLY A 1 203 ? -2.434 -18.511 10.399 1.00 95.25 203 GLY A O 1
ATOM 1611 N N . ARG A 1 204 ? -1.176 -17.999 8.590 1.00 96.62 204 ARG A N 1
ATOM 1612 C CA . ARG A 1 204 ? -2.250 -18.033 7.572 1.00 96.62 204 ARG A CA 1
ATOM 1613 C C . ARG A 1 204 ? -3.395 -17.066 7.883 1.00 96.62 204 ARG A C 1
ATOM 1615 O O . ARG A 1 204 ? -4.570 -17.381 7.700 1.00 96.62 204 ARG A O 1
ATOM 1622 N N . LYS A 1 205 ? -3.040 -15.898 8.421 1.00 97.25 205 LYS A N 1
ATOM 1623 C CA . LYS A 1 205 ? -3.993 -14.848 8.802 1.00 97.25 205 LYS A CA 1
ATOM 1624 C C . LYS A 1 205 ? -4.049 -13.700 7.803 1.00 97.25 205 LYS A C 1
ATOM 1626 O O . LYS A 1 205 ? -5.005 -12.932 7.858 1.00 97.25 205 LYS A O 1
ATOM 1631 N N . ILE A 1 206 ? -3.060 -13.575 6.920 1.00 97.31 206 ILE A N 1
ATOM 1632 C CA . ILE A 1 206 ? -3.083 -12.574 5.854 1.00 97.31 206 ILE A CA 1
ATOM 1633 C C . ILE A 1 206 ? -3.999 -13.021 4.714 1.00 97.31 206 ILE A C 1
ATOM 1635 O O . ILE A 1 206 ? -4.071 -14.212 4.403 1.00 97.31 206 ILE A O 1
ATOM 1639 N N . ARG A 1 207 ? -4.680 -12.061 4.097 1.00 97.31 207 ARG A N 1
ATOM 1640 C CA . ARG A 1 207 ? -5.438 -12.227 2.863 1.00 97.31 207 ARG A CA 1
ATOM 1641 C C . ARG A 1 207 ? -5.171 -11.070 1.908 1.00 97.31 207 ARG A C 1
ATOM 1643 O O . ARG A 1 207 ? -5.002 -9.948 2.381 1.00 97.31 207 ARG A O 1
ATOM 1650 N N . HIS A 1 208 ? -5.139 -11.346 0.609 1.00 94.38 208 HIS A N 1
ATOM 1651 C CA . HIS A 1 208 ? -4.877 -10.376 -0.464 1.00 94.38 208 HIS A CA 1
ATOM 1652 C C . HIS A 1 208 ? -5.483 -10.825 -1.790 1.00 94.38 208 HIS A C 1
ATOM 1654 O O . HIS A 1 208 ? -5.880 -12.011 -1.879 1.00 94.38 208 HIS A O 1
#

pLDDT: mean 89.03, std 10.4, range [48.5, 98.62]

Radius of gyration: 20.35 Å; chains: 1; bounding box: 37×53×52 Å